Protein 3WSR (pdb70)

Secondary structure (DSSP, 8-state):
---TT-EEETTEEEEEEEEEE-HHHHHHHHHHTT-EE----SHHHHHHHHHH--S-EEEEEE-SSTTS--B-TTSPBPPGGGGGGB----TT--EEEEETTEEEEE-TTS-EEEEEEEE-/---TTPEEETTEEEEEEEEEE-HHHHHHHHHHTT-EE----SHHHHHHHHHH--S-EEEEEE-SSTTS--B-TTSPBPPTTTGGGBPPP-TT--EEEEETTEEEEE-TTS-EEEEEEEE-/--SS------/-TTSS------

Nearest PDB structures (foldseek):
  3wwk-assembly1_C  TM=9.920E-01  e=2.770E-22  Homo sapiens
  5tzn-assembly2_W  TM=9.035E-01  e=2.095E-09  Mus musculus
  2zib-assembly1_A  TM=8.810E-01  e=1.391E-08  Brachyopsis segaliensis
  1tdq-assembly1_B  TM=8.404E-01  e=1.171E-08  Rattus norvegicus
  1hup-assembly1_A  TM=8.521E-01  e=1.368E-06  Homo sapiens

Organism: Homo sapiens (NCBI:txid9606)

Sequence (261 aa):
PCDTNWRYYGDSCYGFFRHNLTWEESKQYCTDMNATLLKIDNRNIVEYIKARTHLIRWVGLSRQKSNEVWKWEDGSVISENMFEFLEDGKGNMNCAYFHNGKMHPTFCENKHYLMCERKAPCDTNWRYYGDSCYGFFRHNLTWEESKQYCTDMNATLLKIDNRNIVEYIKARTHLIRWVGLSRQKSNEVWKWEDGSVISENMFEFLEDGKGNMNCAYFHNGKMHPTFCENKHYLMCERKAAEDDVVTPGCGAEDDVVTPGC

Radius of gyration: 26.15 Å; Cα contacts (8 Å, |Δi|>4): 520; chains: 4; bounding box: 78×38×48 Å

InterPro domains:
  IPR001304 C-type lectin-like [PF00059] (121-218)
  IPR001304 C-type lectin-like [PS50041] (109-217)
  IPR001304 C-type lectin-like [SM00034] (102-217)
  IPR016186 C-type lectin-like/link domain superfamily [G3DSA:3.10.100.10] (56-223)
  IPR016187 C-type lectin fold [SSF56436] (80-222)
  IPR033992 Natural killer cell receptor-like, C-type lectin-like domain [cd03593] (102-218)
  IPR052309 C-type Lectin Domain Family 1 [PTHR46490] (1-227)

B-factor: mean 28.14, std 10.44, range [12.97, 70.8]

Foldseek 3Di:
DDDPQFDDDDQWTKFWWFDWAFLVVQQVVQVVVVWGFDDPQDPVVLVVVLVPDAFKAFGQWFAPFLPGFIAGPVGHGHDPVQVVQEDDDDGQQTGWIDHNRHIYGGHRGGIGTYMTIDGD/DDDDQWPDDDQKTKHWWFDWFFQVRQQVVQVVVVWGFDDPQDQVVLVVVLVVDQFKAFGQWFAPFQPGFIAGPVGHGHDPVLVVQEDDTDGQQTGWIDHNRHIYGGHRGGIGIYMTMDGD/DPPPDDDDDD/DVVPDDDDDDD

Structure (mmCIF, N/CA/C/O backbone):
data_3WSR
#
_entry.id   3WSR
#
_cell.length_a   54.369
_cell.length_b   51.194
_cell.length_c   54.099
_cell.angle_alpha   90.00
_cell.angle_beta   112.77
_cell.angle_gamma   90.00
#
_symmetry.space_group_name_H-M   'P 1 21 1'
#
loop_
_entity.id
_entity.type
_entity.pdbx_description
1 polymer 'C-type lectin domain family 1 member B'
2 polymer 'Peptide from Podoplanin'
3 branched 'beta-D-galactopyranose-(1-3)-[N-acetyl-alpha-neuraminic acid-(2-6)]2-acetamido-2-deoxy-alpha-D-galactopyranose'
4 water water
#
loop_
_atom_site.group_PDB
_atom_site.id
_atom_site.type_symbol
_atom_site.label_atom_id
_atom_site.label_alt_id
_atom_site.label_comp_id
_atom_site.label_asym_id
_atom_site.label_entity_id
_atom_site.label_seq_id
_atom_site.pdbx_PDB_ins_code
_atom_site.Cartn_x
_atom_site.Cartn_y
_atom_site.Cartn_z
_atom_site.occupancy
_atom_site.B_iso_or_equiv
_atom_site.auth_seq_id
_atom_site.auth_comp_id
_atom_site.auth_asym_id
_atom_site.auth_atom_id
_atom_site.pdbx_PDB_model_num
ATOM 1 N N . PRO A 1 8 ? 38.510 -5.139 -0.437 1.00 34.14 101 PRO A N 1
ATOM 2 C CA . PRO A 1 8 ? 37.421 -5.214 -1.400 1.00 34.17 101 PRO A CA 1
ATOM 3 C C . PRO A 1 8 ? 36.406 -4.069 -1.265 1.00 34.25 101 PRO A C 1
ATOM 4 O O . PRO A 1 8 ? 35.712 -3.743 -2.243 1.00 32.97 101 PRO A O 1
ATOM 8 N N . CYS A 1 9 ? 36.303 -3.483 -0.065 1.00 33.95 102 CYS A N 1
ATOM 9 C CA . CYS A 1 9 ? 35.331 -2.427 0.200 1.00 31.77 102 CYS A CA 1
ATOM 10 C C . CYS A 1 9 ? 36.066 -1.177 0.636 1.00 32.64 102 CYS A C 1
ATOM 11 O O . CYS A 1 9 ? 37.154 -1.254 1.220 1.00 31.74 102 CYS A O 1
ATOM 14 N N . ASP A 1 10 ? 35.481 -0.026 0.330 1.00 34.25 103 ASP A N 1
ATOM 15 C CA . ASP A 1 10 ? 35.956 1.235 0.885 1.00 34.68 103 ASP A CA 1
ATOM 16 C C . ASP A 1 10 ? 35.902 1.178 2.405 1.00 33.95 103 ASP A C 1
ATOM 17 O O . ASP A 1 10 ? 35.162 0.390 2.997 1.00 31.52 103 ASP A O 1
ATOM 22 N N . THR A 1 11 ? 36.731 2.003 3.026 1.00 33.90 104 THR A N 1
ATOM 23 C CA . THR A 1 11 ? 36.875 2.028 4.475 1.00 32.45 104 THR A CA 1
ATOM 24 C C . THR A 1 11 ? 35.523 2.311 5.147 1.00 30.09 104 THR A C 1
ATOM 25 O O . THR A 1 11 ? 34.810 3.255 4.776 1.00 29.79 104 THR A O 1
ATOM 29 N N . ASN A 1 12 ? 35.190 1.472 6.129 1.00 27.88 105 ASN A N 1
ATOM 30 C CA . ASN A 1 12 ? 33.938 1.544 6.898 1.00 26.63 105 ASN A CA 1
ATOM 31 C C . ASN A 1 12 ? 32.656 1.113 6.149 1.00 25.38 105 ASN A C 1
ATOM 32 O O . ASN A 1 12 ? 31.550 1.297 6.661 1.00 24.97 105 ASN A O 1
ATOM 37 N N . TRP A 1 13 ? 32.826 0.539 4.956 1.00 24.34 106 TRP A N 1
ATOM 38 C CA . TRP A 1 13 ? 31.776 -0.192 4.268 1.00 24.38 106 TRP A CA 1
ATOM 39 C C . TRP A 1 13 ? 31.985 -1.665 4.607 1.00 25.08 106 TRP A C 1
ATOM 40 O O . TRP A 1 13 ? 33.135 -2.144 4.614 1.00 25.10 106 TRP A O 1
ATOM 51 N N . ARG A 1 14 ? 30.896 -2.361 4.920 1.00 24.75 107 ARG A N 1
ATOM 52 C CA . ARG A 1 14 ? 30.944 -3.720 5.473 1.00 23.97 107 ARG A CA 1
ATOM 53 C C . ARG A 1 14 ? 30.933 -4.740 4.359 1.00 24.71 107 ARG A C 1
ATOM 54 O O . ARG A 1 14 ? 30.072 -4.707 3.488 1.00 22.68 107 ARG A O 1
ATOM 62 N N . TYR A 1 15 ? 31.897 -5.646 4.374 1.00 25.66 108 TYR A N 1
ATOM 63 C CA . TYR A 1 15 ? 32.010 -6.657 3.321 1.00 28.36 108 TYR A CA 1
ATOM 64 C C . TYR A 1 15 ? 31.080 -7.834 3.645 1.00 26.64 108 TYR A C 1
ATOM 65 O O . TYR A 1 15 ? 31.287 -8.509 4.622 1.00 28.87 108 TYR A O 1
ATOM 74 N N . TYR A 1 16 ? 30.035 -8.049 2.859 1.00 27.62 109 TYR A N 1
ATOM 75 C CA . TYR A 1 16 ? 29.138 -9.211 3.077 1.00 30.23 109 TYR A CA 1
ATOM 76 C C . TYR A 1 16 ? 28.633 -9.802 1.786 1.00 29.92 109 TYR A C 1
ATOM 77 O O . TYR A 1 16 ? 28.122 -9.086 0.921 1.00 30.34 109 TYR A O 1
ATOM 86 N N . GLY A 1 17 ? 28.733 -11.129 1.690 1.00 31.79 110 GLY A N 1
ATOM 87 C CA . GLY A 1 17 ? 28.412 -11.841 0.469 1.00 30.10 110 GLY A CA 1
ATOM 88 C C . GLY A 1 17 ? 29.089 -11.228 -0.736 1.00 31.07 110 GLY A C 1
ATOM 89 O O . GLY A 1 17 ? 30.296 -10.981 -0.742 1.00 29.89 110 GLY A O 1
ATOM 90 N N . ASP A 1 18 ? 28.309 -10.943 -1.763 1.00 34.60 111 ASP A N 1
ATOM 91 C CA . ASP A 1 18 ? 28.859 -10.318 -2.955 1.00 41.68 111 ASP A CA 1
ATOM 92 C C . ASP A 1 18 ? 29.428 -8.896 -2.699 1.00 40.65 111 ASP A C 1
ATOM 93 O O . ASP A 1 18 ? 30.368 -8.468 -3.384 1.00 39.12 111 ASP A O 1
ATOM 98 N N . SER A 1 19 ? 28.875 -8.194 -1.702 1.00 38.03 112 SER A N 1
ATOM 99 C CA . SER A 1 19 ? 28.762 -6.734 -1.752 1.00 33.79 112 SER A CA 1
ATOM 100 C C . SER A 1 19 ? 29.335 -5.957 -0.565 1.00 30.16 112 SER A C 1
ATOM 101 O O . SER A 1 19 ? 29.730 -6.522 0.467 1.00 28.13 112 SER A O 1
ATOM 104 N N . CYS A 1 20 ? 29.303 -4.632 -0.721 1.00 26.09 113 CYS A N 1
ATOM 105 C CA . CYS A 1 20 ? 29.755 -3.700 0.285 1.00 24.50 113 CYS A CA 1
ATOM 106 C C . CYS A 1 20 ? 28.544 -2.889 0.777 1.00 22.45 113 CYS A C 1
ATOM 107 O O . CYS A 1 20 ? 27.779 -2.361 -0.039 1.00 23.97 113 CYS A O 1
ATOM 110 N N . TYR A 1 21 ? 28.352 -2.826 2.092 1.00 21.99 114 TYR A N 1
ATOM 111 C CA . TYR A 1 21 ? 27.192 -2.113 2.692 1.00 20.15 114 TYR A CA 1
ATOM 112 C C . TYR A 1 21 ? 27.632 -0.941 3.519 1.00 19.92 114 TYR A C 1
ATOM 113 O O . TYR A 1 21 ? 28.496 -1.093 4.405 1.00 20.11 114 TYR A O 1
ATOM 122 N N . GLY A 1 22 ? 27.023 0.221 3.236 1.00 17.87 115 GLY A N 1
ATOM 123 C CA . GLY A 1 22 ? 27.263 1.449 3.960 1.00 17.82 115 GLY A CA 1
ATOM 124 C C . GLY A 1 22 ? 26.015 1.843 4.720 1.00 17.41 115 GLY A C 1
ATOM 125 O O . GLY A 1 22 ? 24.901 1.747 4.188 1.00 18.98 115 GLY A O 1
ATOM 126 N N . PHE A 1 23 ? 26.192 2.299 5.951 1.00 16.82 116 PHE A N 1
ATOM 127 C CA . PHE A 1 23 ? 25.065 2.729 6.803 1.00 17.18 116 PHE A CA 1
ATOM 128 C C . PHE A 1 23 ? 25.188 4.195 7.167 1.00 17.41 116 PHE A C 1
ATOM 129 O O . PHE A 1 23 ? 26.281 4.661 7.484 1.00 18.41 116 PHE A O 1
ATOM 137 N N . PHE A 1 24 ? 24.064 4.909 7.114 1.00 16.98 117 PHE A N 1
ATOM 138 C CA . PHE A 1 24 ? 24.046 6.354 7.209 1.00 17.91 117 PHE A CA 1
ATOM 139 C C . PHE A 1 24 ? 22.870 6.887 8.011 1.00 16.86 117 PHE A C 1
ATOM 140 O O . PHE A 1 24 ? 21.700 6.676 7.665 1.00 17.97 117 PHE A O 1
ATOM 148 N N . ARG A 1 25 ? 23.187 7.646 9.040 1.00 17.75 118 ARG A N 1
ATOM 149 C CA . ARG A 1 25 ? 22.184 8.290 9.869 1.00 19.66 118 ARG A CA 1
ATOM 150 C C . ARG A 1 25 ? 21.951 9.732 9.448 1.00 20.12 118 ARG A C 1
ATOM 151 O O . ARG A 1 25 ? 22.290 10.675 10.173 1.00 20.96 118 ARG A O 1
ATOM 159 N N . HIS A 1 26 ? 21.368 9.913 8.268 1.00 19.55 119 HIS A N 1
ATOM 160 C CA . HIS A 1 26 ? 20.860 11.215 7.838 1.00 21.12 119 HIS A CA 1
ATOM 161 C C . HIS A 1 26 ? 19.376 11.018 7.619 1.00 20.75 119 HIS A C 1
ATOM 162 O O . HIS A 1 26 ? 19.008 10.022 7.037 1.00 18.28 119 HIS A O 1
ATOM 169 N N . ASN A 1 27 ? 18.541 11.936 8.102 1.00 21.18 120 ASN A N 1
ATOM 170 C CA . ASN A 1 27 ? 17.082 11.830 7.979 1.00 22.10 120 ASN A CA 1
ATOM 171 C C . ASN A 1 27 ? 16.662 12.336 6.629 1.00 19.92 120 ASN A C 1
ATOM 172 O O . ASN A 1 27 ? 16.568 13.519 6.446 1.00 20.15 120 ASN A O 1
ATOM 177 N N . LEU A 1 28 ? 16.413 11.430 5.689 1.00 18.08 121 LEU A N 1
ATOM 178 C CA . LEU A 1 28 ? 16.155 11.785 4.285 1.00 17.24 121 LEU A CA 1
ATOM 179 C C . LEU A 1 28 ? 14.855 11.132 3.817 1.00 17.19 121 LEU A C 1
ATOM 180 O O . LEU A 1 28 ? 14.464 10.114 4.339 1.00 15.78 121 LEU A O 1
ATOM 185 N N . THR A 1 29 ? 14.188 11.735 2.841 1.00 16.85 122 THR A N 1
ATOM 186 C CA . THR A 1 29 ? 13.044 11.117 2.206 1.00 17.20 122 THR A CA 1
ATOM 187 C C . THR A 1 29 ? 13.518 9.922 1.370 1.00 15.88 122 THR A C 1
ATOM 188 O O . THR A 1 29 ? 14.732 9.731 1.158 1.00 16.83 122 THR A O 1
ATOM 192 N N . TRP A 1 30 ? 12.591 9.109 0.895 1.00 15.86 123 TRP A N 1
ATOM 193 C CA . TRP A 1 30 ? 12.997 7.973 0.060 1.00 16.06 123 TRP A CA 1
ATOM 194 C C . TRP A 1 30 ? 13.756 8.435 -1.179 1.00 16.81 123 TRP A C 1
ATOM 195 O O . TRP A 1 30 ? 14.807 7.887 -1.519 1.00 16.05 123 TRP A O 1
ATOM 206 N N . GLU A 1 31 ? 13.222 9.418 -1.881 1.00 18.35 124 GLU A N 1
ATOM 207 C CA . GLU A 1 31 ? 13.905 9.920 -3.091 1.00 19.95 124 GLU A CA 1
ATOM 208 C C . GLU A 1 31 ? 15.261 10.531 -2.778 1.00 19.01 124 GLU A C 1
ATOM 209 O O . GLU A 1 31 ? 16.178 10.380 -3.547 1.00 18.11 124 GLU A O 1
ATOM 215 N N . GLU A 1 32 ? 15.373 11.233 -1.654 1.00 18.89 125 GLU A N 1
ATOM 216 C CA . GLU A 1 32 ? 16.633 11.818 -1.255 1.00 19.11 125 GLU A CA 1
ATOM 217 C C . GLU A 1 32 ? 17.625 10.726 -0.917 1.00 17.87 125 GLU A C 1
ATOM 218 O O . GLU A 1 32 ? 18.804 10.863 -1.197 1.00 17.17 125 GLU A O 1
ATOM 224 N N . SER A 1 33 ? 17.145 9.645 -0.299 1.00 17.61 126 SER A N 1
ATOM 225 C CA . SER A 1 33 ? 17.985 8.508 0.027 1.00 16.39 126 SER A CA 1
ATOM 226 C C . SER A 1 33 ? 18.488 7.779 -1.225 1.00 16.78 126 SER A C 1
ATOM 227 O O . SER A 1 33 ? 19.649 7.370 -1.287 1.00 15.43 126 SER A O 1
ATOM 230 N N . LYS A 1 34 ? 17.618 7.657 -2.224 1.00 17.29 127 LYS A N 1
ATOM 231 C CA . LYS A 1 34 ? 17.986 7.074 -3.502 1.00 18.31 127 LYS A CA 1
ATOM 232 C C . LYS A 1 34 ? 19.157 7.856 -4.111 1.00 18.42 127 LYS A C 1
ATOM 233 O O . LYS A 1 34 ? 20.156 7.266 -4.537 1.00 18.06 127 LYS A O 1
ATOM 239 N N . GLN A 1 35 ? 19.012 9.176 -4.127 1.00 19.33 128 GLN A N 1
ATOM 240 C CA . GLN A 1 35 ? 20.032 10.084 -4.652 1.00 21.03 128 GLN A CA 1
ATOM 241 C C . GLN A 1 35 ? 21.323 9.989 -3.842 1.00 19.20 128 GLN A C 1
ATOM 242 O O . GLN A 1 35 ? 22.420 10.015 -4.391 1.00 19.78 128 GLN A O 1
ATOM 248 N N . TYR A 1 36 ? 21.177 9.895 -2.527 1.00 18.34 129 TYR A N 1
ATOM 249 C CA . TYR A 1 36 ? 22.332 9.821 -1.653 1.00 17.78 129 TYR A CA 1
ATOM 250 C C . TYR A 1 36 ? 23.195 8.614 -2.036 1.00 17.79 129 TYR A C 1
ATOM 251 O O . TYR A 1 36 ? 24.414 8.737 -2.176 1.00 18.49 129 TYR A O 1
ATOM 260 N N . CYS A 1 37 ? 22.556 7.463 -2.185 1.00 17.22 130 CYS A N 1
ATOM 261 C CA . CYS A 1 37 ? 23.257 6.230 -2.574 1.00 17.89 130 CYS A CA 1
ATOM 262 C C . CYS A 1 37 ? 23.882 6.416 -3.959 1.00 18.07 130 CYS A C 1
ATOM 263 O O . CYS A 1 37 ? 25.060 6.120 -4.146 1.00 18.10 130 CYS A O 1
ATOM 266 N N . THR A 1 38 ? 23.117 6.964 -4.889 1.00 19.51 131 THR A N 1
ATOM 267 C CA . THR A 1 38 ? 23.634 7.269 -6.227 1.00 22.95 131 THR A CA 1
ATOM 268 C C . THR A 1 38 ? 24.864 8.178 -6.201 1.00 23.46 131 THR A C 1
ATOM 269 O O . THR A 1 38 ? 25.833 7.941 -6.920 1.00 23.64 131 THR A O 1
ATOM 273 N N . ASP A 1 39 ? 24.819 9.223 -5.377 1.00 23.96 132 ASP A N 1
ATOM 274 C CA . ASP A 1 39 ? 25.989 10.090 -5.165 1.00 23.68 132 ASP A CA 1
ATOM 275 C C . ASP A 1 39 ? 27.221 9.318 -4.644 1.00 25.36 132 ASP A C 1
ATOM 276 O O . ASP A 1 39 ? 28.357 9.729 -4.890 1.00 25.86 132 ASP A O 1
ATOM 281 N N . MET A 1 40 ? 26.984 8.232 -3.901 1.00 25.03 133 MET A N 1
ATOM 282 C CA . MET A 1 40 ? 28.047 7.377 -3.373 1.00 26.82 133 MET A CA 1
ATOM 283 C C . MET A 1 40 ? 28.396 6.220 -4.319 1.00 25.73 133 MET A C 1
ATOM 284 O O . MET A 1 40 ? 29.049 5.271 -3.900 1.00 25.20 133 MET A O 1
ATOM 289 N N . ASN A 1 41 ? 27.933 6.282 -5.568 1.00 25.76 134 ASN A N 1
ATOM 290 C CA . ASN A 1 41 ? 28.131 5.206 -6.560 1.00 26.88 134 ASN A CA 1
ATOM 291 C C . ASN A 1 41 ? 27.611 3.848 -6.073 1.00 25.26 134 ASN A C 1
ATOM 292 O O . ASN A 1 41 ? 28.227 2.795 -6.280 1.00 22.99 134 ASN A O 1
ATOM 297 N N . ALA A 1 42 ? 26.442 3.911 -5.451 1.00 22.80 135 ALA A N 1
ATOM 298 C CA . ALA A 1 42 ? 25.818 2.783 -4.813 1.00 21.80 135 ALA A CA 1
ATOM 299 C C . ALA A 1 42 ? 24.318 2.839 -5.096 1.00 20.59 135 ALA A C 1
ATOM 300 O O . ALA A 1 42 ? 23.845 3.752 -5.765 1.00 21.46 1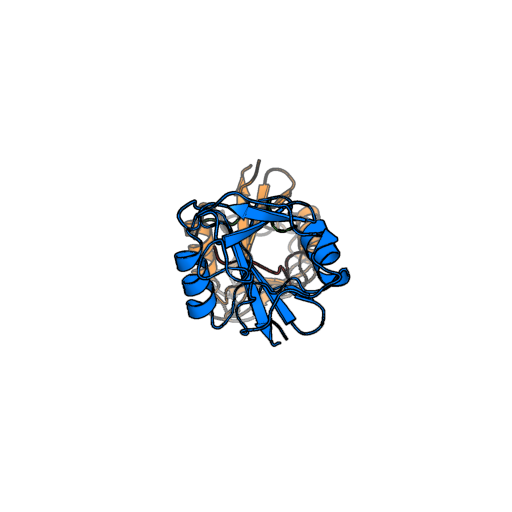35 ALA A O 1
ATOM 302 N N . THR A 1 43 ? 23.565 1.878 -4.577 1.00 20.07 136 THR A N 1
ATOM 303 C CA . THR A 1 43 ? 22.116 1.918 -4.673 1.00 20.00 136 THR A CA 1
ATOM 304 C C . THR A 1 43 ? 21.513 1.595 -3.324 1.00 18.97 136 THR A C 1
ATOM 305 O O . THR A 1 43 ? 22.168 1.018 -2.467 1.00 17.96 136 THR A O 1
ATOM 309 N N . LEU A 1 44 ? 20.264 1.967 -3.131 1.00 17.78 137 LEU A N 1
ATOM 310 C CA . LEU A 1 44 ? 19.521 1.484 -1.981 1.00 18.92 137 LEU A CA 1
ATOM 311 C C . LEU A 1 44 ? 19.462 -0.051 -1.964 1.00 19.51 137 LEU A C 1
ATOM 312 O O . LEU A 1 44 ? 19.528 -0.699 -3.032 1.00 18.20 137 LEU A O 1
ATOM 317 N N . LEU A 1 45 ? 19.340 -0.637 -0.767 1.00 19.26 138 LEU A N 1
ATOM 318 C CA . LEU A 1 45 ? 19.428 -2.082 -0.639 1.00 19.79 138 LEU A CA 1
ATOM 319 C C . LEU A 1 45 ? 18.317 -2.876 -1.319 1.00 18.90 138 LEU A C 1
ATOM 320 O O . LEU A 1 45 ? 17.134 -2.485 -1.351 1.00 16.81 138 LEU A O 1
ATOM 325 N N . LYS A 1 46 ? 18.728 -4.034 -1.821 1.00 19.66 139 LYS A N 1
ATOM 326 C CA . LYS A 1 46 ? 17.824 -5.063 -2.280 1.00 20.23 139 LYS A CA 1
ATOM 327 C C . LYS A 1 46 ? 17.792 -6.148 -1.215 1.00 21.58 139 LYS A C 1
ATOM 328 O O . LYS A 1 46 ? 18.801 -6.762 -0.955 1.00 20.11 139 LYS A O 1
ATOM 334 N N . ILE A 1 47 ? 16.645 -6.350 -0.572 1.00 22.56 140 ILE A N 1
ATOM 335 C CA . ILE A 1 47 ? 16.502 -7.399 0.433 1.00 25.01 140 ILE A CA 1
ATOM 336 C C . ILE A 1 47 ? 15.656 -8.524 -0.151 1.00 26.66 140 ILE A C 1
ATOM 337 O O . ILE A 1 47 ? 14.442 -8.618 0.047 1.00 28.43 140 ILE A O 1
ATOM 342 N N . ASP A 1 48 ? 16.354 -9.392 -0.855 1.00 27.43 141 ASP A N 1
ATOM 343 C CA . ASP A 1 48 ? 15.728 -10.376 -1.730 1.00 30.79 141 ASP A CA 1
ATOM 344 C C . ASP A 1 48 ? 15.823 -11.816 -1.220 1.00 30.99 141 ASP A C 1
ATOM 345 O O . ASP A 1 48 ? 15.392 -12.741 -1.914 1.00 31.04 141 ASP A O 1
ATOM 350 N N . ASN A 1 49 ? 16.402 -12.010 -0.034 1.00 29.17 142 ASN A N 1
ATOM 351 C CA . ASN A 1 49 ? 16.518 -13.333 0.559 1.00 27.39 142 ASN A CA 1
ATOM 352 C C . ASN A 1 49 ? 16.703 -13.303 2.073 1.00 27.85 142 ASN A C 1
ATOM 353 O O . ASN A 1 49 ? 17.007 -12.267 2.667 1.00 23.79 142 ASN A O 1
ATOM 358 N N . ARG A 1 50 ? 16.546 -14.482 2.670 1.00 28.51 143 ARG A N 1
ATOM 359 C CA . ARG A 1 50 ? 16.475 -14.637 4.110 1.00 31.14 143 ARG A CA 1
ATOM 360 C C . ARG A 1 50 ? 17.830 -14.325 4.723 1.00 28.28 143 ARG A C 1
ATOM 361 O O . ARG A 1 50 ? 17.903 -13.785 5.834 1.00 26.38 143 ARG A O 1
ATOM 369 N N . ASN A 1 51 ? 18.895 -14.634 3.992 1.00 26.79 144 ASN A N 1
ATOM 370 C CA . ASN A 1 51 ? 20.244 -14.385 4.483 1.00 28.79 144 ASN A CA 1
ATOM 371 C C . ASN A 1 51 ? 20.480 -12.911 4.717 1.00 26.15 144 ASN A C 1
ATOM 372 O O . ASN A 1 51 ? 20.977 -12.530 5.769 1.00 23.89 144 ASN A O 1
ATOM 377 N N . ILE A 1 52 ? 20.110 -12.078 3.747 1.00 24.44 145 ILE A N 1
ATOM 378 C CA . ILE A 1 52 ? 20.361 -10.645 3.887 1.00 23.77 145 ILE A CA 1
ATOM 379 C C . ILE A 1 52 ? 19.459 -10.046 4.962 1.00 22.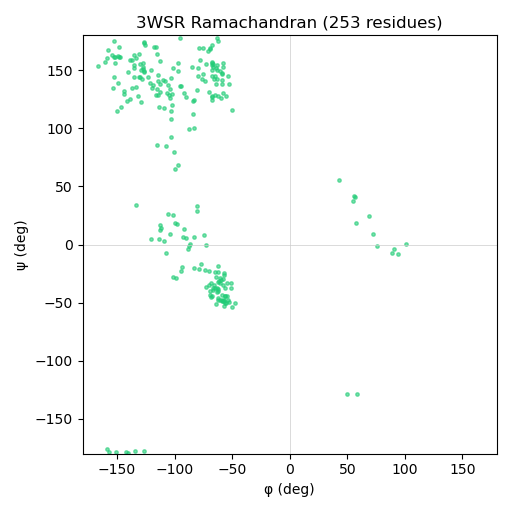58 145 ILE A C 1
ATOM 380 O O . ILE A 1 52 ? 19.889 -9.162 5.701 1.00 21.26 145 ILE A O 1
ATOM 385 N N . VAL A 1 53 ? 18.235 -10.549 5.090 1.00 22.65 146 VAL A N 1
ATOM 386 C CA . VAL A 1 53 ? 17.379 -10.123 6.204 1.00 23.44 146 VAL A CA 1
ATOM 387 C C . VAL A 1 53 ? 18.109 -10.289 7.532 1.00 24.34 146 VAL A C 1
ATOM 388 O O . VAL A 1 53 ? 18.131 -9.369 8.359 1.00 22.38 146 VAL A O 1
ATOM 392 N N . GLU A 1 54 ? 18.689 -11.464 7.753 1.00 25.01 147 GLU A N 1
ATOM 393 C CA . GLU A 1 54 ? 19.325 -11.745 9.048 1.00 27.46 147 GLU A CA 1
ATOM 394 C C . GLU A 1 54 ? 20.596 -10.933 9.277 1.00 24.82 147 GLU A C 1
ATOM 395 O O . GLU A 1 54 ? 20.847 -10.450 10.405 1.00 20.17 147 GLU A O 1
ATOM 401 N N . TYR A 1 55 ? 21.386 -10.778 8.214 1.00 22.33 148 TYR A N 1
ATOM 402 C CA . TYR A 1 55 ? 22.579 -9.936 8.254 1.00 22.27 148 TYR A CA 1
ATOM 403 C C . TYR A 1 55 ? 22.262 -8.494 8.679 1.00 22.09 148 TYR A C 1
ATOM 404 O O . TYR A 1 55 ? 22.921 -7.920 9.556 1.00 20.20 148 TYR A O 1
ATOM 413 N N . ILE A 1 56 ? 21.268 -7.890 8.034 1.00 21.51 149 ILE A N 1
ATOM 414 C CA . ILE A 1 56 ? 20.931 -6.511 8.343 1.00 21.42 149 ILE A CA 1
ATOM 415 C C . ILE A 1 56 ? 20.337 -6.410 9.748 1.00 21.85 149 ILE A C 1
ATOM 416 O O . ILE A 1 56 ? 20.714 -5.520 10.534 1.00 20.37 149 ILE A O 1
ATOM 421 N N . LYS A 1 57 ? 19.426 -7.328 10.055 1.00 22.31 150 LYS A N 1
ATOM 422 C CA . LYS A 1 57 ? 18.764 -7.372 11.361 1.00 24.25 150 LYS A CA 1
ATOM 423 C C . LYS A 1 57 ? 19.777 -7.473 12.513 1.00 22.72 150 LYS A C 1
ATOM 424 O O . LYS A 1 57 ? 19.601 -6.856 13.558 1.00 21.20 150 LYS A O 1
ATOM 430 N N . ALA A 1 58 ? 20.854 -8.222 12.304 1.00 20.48 151 ALA A N 1
ATOM 431 C CA . ALA A 1 58 ? 21.869 -8.445 13.339 1.00 21.87 151 ALA A CA 1
ATOM 432 C C . ALA A 1 58 ? 22.693 -7.180 13.636 1.00 23.27 151 ALA A C 1
ATOM 433 O O . ALA A 1 58 ? 23.230 -7.019 14.727 1.00 20.89 151 ALA A O 1
ATOM 435 N N . ARG A 1 59 ? 22.704 -6.283 12.648 1.00 24.29 152 ARG A N 1
ATOM 436 C CA . ARG A 1 59 ? 23.575 -5.128 12.522 1.00 26.83 152 ARG A CA 1
ATOM 437 C C . ARG A 1 59 ? 22.914 -3.783 12.915 1.00 24.01 152 ARG A C 1
ATOM 438 O O . ARG A 1 59 ? 23.608 -2.847 13.317 1.00 23.13 152 ARG A O 1
ATOM 446 N N . THR A 1 60 ? 21.590 -3.668 12.768 1.00 22.40 153 THR A N 1
ATOM 447 C CA . THR A 1 60 ? 20.875 -2.396 13.006 1.00 21.73 153 THR A CA 1
ATOM 448 C C . THR A 1 60 ? 19.418 -2.616 13.440 1.00 23.72 153 THR A C 1
ATOM 449 O O . THR A 1 60 ? 18.760 -3.551 12.988 1.00 21.89 153 THR A O 1
ATOM 453 N N . HIS A 1 61 ? 18.950 -1.743 14.328 1.00 25.83 154 HIS A N 1
ATOM 454 C CA . HIS A 1 61 ? 17.606 -1.793 14.907 1.00 28.45 154 HIS A CA 1
ATOM 455 C C . HIS A 1 61 ? 16.826 -0.530 14.614 1.00 25.53 154 HIS A C 1
ATOM 456 O O . HIS A 1 61 ? 15.734 -0.334 15.130 1.00 25.48 154 HIS A O 1
ATOM 463 N N . LEU A 1 62 ? 17.414 0.351 13.824 1.00 23.46 155 LEU A N 1
ATOM 464 C CA . LEU A 1 62 ? 16.809 1.615 13.518 1.00 22.80 155 LEU A CA 1
ATOM 465 C C . LEU A 1 62 ? 16.126 1.424 12.198 1.00 21.56 155 LEU A C 1
ATOM 466 O O . LEU A 1 62 ? 16.600 0.653 11.364 1.00 19.40 155 LEU A O 1
ATOM 471 N N . ILE A 1 63 ? 15.030 2.150 12.005 1.00 19.55 156 ILE A N 1
ATOM 472 C CA . ILE A 1 63 ? 14.341 2.186 10.711 1.00 17.00 156 ILE A CA 1
ATOM 473 C C . ILE A 1 63 ? 15.311 2.705 9.661 1.00 17.00 156 ILE A C 1
ATOM 474 O O . ILE A 1 63 ? 15.892 3.773 9.827 1.00 16.59 156 ILE A O 1
ATOM 479 N N . ARG A 1 64 ? 15.482 1.940 8.575 1.00 16.30 157 ARG A N 1
ATOM 480 C CA . ARG A 1 64 ? 16.272 2.376 7.443 1.00 15.84 157 ARG A CA 1
ATOM 481 C C . ARG A 1 64 ? 15.596 2.038 6.140 1.00 15.53 157 ARG A C 1
ATOM 482 O O . ARG A 1 64 ? 15.136 0.911 5.908 1.00 16.68 157 ARG A O 1
ATOM 490 N N . TRP A 1 65 ? 15.591 3.018 5.256 1.00 15.31 158 TRP A N 1
ATOM 491 C CA . TRP A 1 65 ? 15.026 2.853 3.927 1.00 14.66 158 TRP A CA 1
ATOM 492 C C . TRP A 1 65 ? 15.718 1.724 3.177 1.00 15.15 158 TRP A C 1
ATOM 493 O O . TRP A 1 65 ? 16.936 1.517 3.344 1.00 14.85 158 TRP A O 1
ATOM 504 N N . VAL A 1 66 ? 14.954 1.027 2.329 1.00 14.96 159 VAL A N 1
ATOM 505 C CA . VAL A 1 66 ? 15.519 0.096 1.322 1.00 15.89 159 VAL A CA 1
ATOM 506 C C . VAL A 1 66 ? 15.004 0.459 -0.056 1.00 15.53 159 VAL A C 1
ATOM 507 O O . VAL A 1 66 ? 14.103 1.300 -0.182 1.00 16.33 159 VAL A O 1
ATOM 511 N N . GLY A 1 67 ? 15.549 -0.182 -1.097 1.00 16.51 160 GLY A N 1
ATOM 512 C CA . GLY A 1 67 ? 15.245 0.232 -2.470 1.00 16.75 160 GLY A CA 1
ATOM 513 C C . GLY A 1 67 ? 13.939 -0.262 -3.067 1.00 18.91 160 GLY A C 1
ATOM 514 O O . GLY A 1 67 ? 13.864 -0.466 -4.278 1.00 21.73 160 GLY A O 1
ATOM 515 N N . LEU A 1 68 ? 12.897 -0.419 -2.250 1.00 18.49 161 LEU A N 1
ATOM 516 C CA . LEU A 1 68 ? 11.621 -0.931 -2.717 1.00 17.30 161 LEU A CA 1
ATOM 517 C C . LEU A 1 68 ? 10.585 0.180 -2.831 1.00 17.16 161 LEU A C 1
ATOM 518 O O . LEU A 1 68 ? 10.365 0.927 -1.890 1.00 16.12 161 LEU A O 1
ATOM 523 N N . SER A 1 69 ? 9.937 0.278 -3.988 1.00 17.06 162 SER A N 1
ATOM 524 C CA . SER A 1 69 ? 8.904 1.262 -4.193 1.00 17.48 162 SER A CA 1
ATOM 525 C C . SER A 1 69 ? 7.934 0.797 -5.269 1.00 19.26 162 SER A C 1
ATOM 526 O O . SER A 1 69 ? 8.251 -0.095 -6.076 1.00 16.43 162 SER A O 1
ATOM 529 N N . ARG A 1 70 ? 6.778 1.431 -5.302 1.00 20.36 163 ARG A N 1
ATOM 530 C CA . ARG A 1 70 ? 5.791 1.135 -6.338 1.00 22.98 163 ARG A CA 1
ATOM 531 C C . ARG A 1 70 ? 5.321 2.435 -6.954 1.00 25.65 163 ARG A C 1
ATOM 532 O O . ARG A 1 70 ? 5.208 3.453 -6.274 1.00 24.86 163 ARG A O 1
ATOM 540 N N . GLN A 1 71 ? 5.060 2.402 -8.254 1.00 28.63 164 GLN A N 1
ATOM 541 C CA . GLN A 1 71 ? 4.721 3.628 -8.981 1.00 31.77 164 GLN A CA 1
ATOM 542 C C . GLN A 1 71 ? 3.440 4.233 -8.444 1.00 30.63 164 GLN A C 1
ATOM 543 O O . GLN A 1 71 ? 3.306 5.442 -8.322 1.00 28.57 164 GLN A O 1
ATOM 549 N N . LYS A 1 72 ? 2.506 3.363 -8.102 1.00 29.88 165 LYS A N 1
ATOM 550 C CA . LYS A 1 72 ? 1.224 3.774 -7.619 1.00 33.60 165 LYS A CA 1
ATOM 551 C C . LYS A 1 72 ? 0.772 2.648 -6.719 1.00 32.50 165 LYS A C 1
ATOM 552 O O . LYS A 1 72 ? 1.240 1.511 -6.867 1.00 30.62 165 LYS A O 1
ATOM 558 N N . SER A 1 73 ? -0.114 2.948 -5.774 1.00 33.92 166 SER A N 1
ATOM 559 C CA . SER A 1 73 ? -0.527 1.953 -4.774 1.00 34.79 166 SER A CA 1
ATOM 560 C C . SER A 1 73 ? -1.115 0.667 -5.371 1.00 35.27 166 SER A C 1
ATOM 561 O O . SER A 1 73 ? -1.070 -0.383 -4.733 1.00 36.86 166 SER A O 1
ATOM 564 N N . ASN A 1 74 ? -1.647 0.740 -6.586 1.00 33.26 167 ASN A N 1
ATOM 565 C CA . ASN A 1 74 ? -2.167 -0.450 -7.251 1.00 33.80 167 ASN A CA 1
ATOM 566 C C . ASN A 1 74 ? -1.174 -1.086 -8.246 1.00 32.79 167 ASN A C 1
ATOM 567 O O . ASN A 1 74 ? -1.584 -1.894 -9.091 1.00 28.74 167 ASN A O 1
ATOM 572 N N . GLU A 1 75 ? 0.119 -0.741 -8.136 1.00 27.93 168 GLU A N 1
ATOM 573 C CA . GLU A 1 75 ? 1.139 -1.370 -8.983 1.00 27.19 168 GLU A CA 1
ATOM 574 C C . GLU A 1 75 ? 2.112 -2.145 -8.136 1.00 25.73 168 GLU A C 1
ATOM 575 O O . GLU A 1 75 ? 2.109 -2.061 -6.911 1.00 24.93 168 GLU A O 1
ATOM 581 N N . VAL A 1 76 ? 2.940 -2.924 -8.805 1.00 23.98 169 VAL A N 1
ATOM 582 C CA . VAL A 1 76 ? 3.781 -3.859 -8.116 1.00 23.25 169 VAL A CA 1
ATOM 583 C C . VAL A 1 76 ? 4.941 -3.142 -7.431 1.00 22.37 169 VAL A C 1
ATOM 584 O O . VAL A 1 76 ? 5.447 -2.121 -7.909 1.00 21.65 169 VAL A O 1
ATOM 588 N N . TRP A 1 77 ? 5.342 -3.678 -6.293 1.00 21.88 170 TRP A N 1
ATOM 589 C CA . TRP A 1 77 ? 6.584 -3.256 -5.648 1.00 22.50 170 TRP A CA 1
ATOM 590 C C . TRP A 1 77 ? 7.783 -3.739 -6.457 1.00 22.79 170 TRP A C 1
ATOM 591 O O . TRP A 1 77 ? 7.846 -4.914 -6.818 1.00 23.45 170 TRP A O 1
ATOM 602 N N . LYS A 1 78 ? 8.728 -2.842 -6.730 1.00 22.45 171 LYS A N 1
ATOM 603 C CA . LYS A 1 78 ? 9.937 -3.177 -7.467 1.00 21.77 171 LYS A CA 1
ATOM 604 C C . LYS A 1 78 ? 11.180 -2.756 -6.695 1.00 20.89 171 LYS A C 1
ATOM 605 O O . LYS A 1 78 ? 11.182 -1.739 -5.997 1.00 21.00 171 LYS A O 1
ATOM 611 N N . TRP A 1 79 ? 12.255 -3.505 -6.886 1.00 20.22 172 TRP A N 1
ATOM 612 C CA . TRP A 1 79 ? 13.558 -3.093 -6.412 1.00 20.54 172 TRP A CA 1
ATOM 613 C C . TRP A 1 79 ? 14.170 -2.063 -7.354 1.00 21.71 172 TRP A C 1
ATOM 614 O O . TRP A 1 79 ? 13.684 -1.857 -8.477 1.00 22.07 172 TRP A O 1
ATOM 625 N N . GLU A 1 80 ? 15.252 -1.442 -6.911 1.00 21.55 173 GLU A N 1
ATOM 626 C CA . GLU A 1 80 ? 15.937 -0.455 -7.733 1.00 24.50 173 GLU A CA 1
ATOM 627 C C . GLU A 1 80 ? 16.510 -1.007 -9.042 1.00 24.03 173 GLU A C 1
ATOM 628 O O . GLU A 1 80 ? 16.698 -0.248 -9.973 1.00 24.98 173 GLU A O 1
ATOM 634 N N . ASP A 1 81 ? 16.766 -2.313 -9.102 1.00 23.24 174 ASP A N 1
ATOM 635 C CA . ASP A 1 81 ? 17.277 -2.963 -10.310 1.00 24.31 174 ASP A CA 1
ATOM 636 C C . ASP A 1 81 ? 16.171 -3.324 -11.306 1.00 24.12 174 ASP A C 1
ATOM 637 O O . ASP A 1 81 ? 16.437 -3.988 -12.312 1.00 26.13 174 ASP A O 1
ATOM 642 N N . GLY A 1 82 ? 14.942 -2.891 -11.034 1.00 23.87 175 GLY A N 1
ATOM 643 C CA . GLY A 1 82 ? 13.793 -3.150 -11.919 1.00 24.69 175 GLY A CA 1
ATOM 644 C C . GLY A 1 82 ? 13.042 -4.450 -11.657 1.00 23.67 175 GLY A C 1
ATOM 645 O O . GLY A 1 82 ? 11.978 -4.685 -12.240 1.00 24.25 175 GLY A O 1
ATOM 646 N N . SER A 1 83 ? 13.570 -5.287 -10.773 1.00 24.44 176 SER A N 1
ATOM 647 C CA . SER A 1 83 ? 12.966 -6.590 -10.468 1.00 24.61 176 SER A CA 1
ATOM 648 C C . SER A 1 83 ? 11.783 -6.468 -9.511 1.00 25.29 176 SER A C 1
ATOM 649 O O . SER A 1 83 ? 11.774 -5.601 -8.633 1.00 23.77 176 SER A O 1
ATOM 652 N N . VAL A 1 84 ? 10.771 -7.316 -9.703 1.00 25.27 177 VAL A N 1
ATOM 653 C CA . VAL A 1 84 ? 9.608 -7.355 -8.808 1.00 26.78 177 VAL A CA 1
ATOM 654 C C . VAL A 1 84 ? 10.006 -8.147 -7.574 1.00 26.91 177 VAL A C 1
ATOM 655 O O . VAL A 1 84 ? 10.901 -8.992 -7.616 1.00 28.91 177 VAL A O 1
ATOM 659 N N . ILE A 1 85 ? 9.385 -7.857 -6.447 1.00 27.69 178 ILE A N 1
ATOM 660 C CA . ILE A 1 85 ? 9.750 -8.570 -5.233 1.00 30.33 178 ILE A CA 1
ATOM 661 C C . ILE A 1 85 ? 9.410 -10.066 -5.376 1.00 31.65 178 ILE A C 1
ATOM 662 O O . ILE A 1 85 ? 8.369 -10.428 -5.948 1.00 32.09 178 ILE A O 1
ATOM 667 N N . SER A 1 86 ? 10.328 -10.910 -4.900 1.00 32.51 179 SER A N 1
ATOM 668 C CA . SER A 1 86 ? 10.241 -12.374 -4.991 1.00 35.66 179 SER A CA 1
ATOM 669 C C . SER A 1 86 ? 9.065 -12.902 -4.200 1.00 36.33 179 SER A C 1
ATOM 670 O O . SER A 1 86 ? 8.697 -12.320 -3.191 1.00 34.34 179 SER A O 1
ATOM 673 N N . GLU A 1 87 ? 8.527 -14.037 -4.636 1.00 37.39 180 GLU A N 1
ATOM 674 C CA . GLU A 1 87 ? 7.398 -14.672 -3.961 1.00 40.73 180 GLU A CA 1
ATOM 675 C C . GLU A 1 87 ? 7.723 -14.958 -2.506 1.00 39.82 180 GLU A C 1
ATOM 676 O O . GLU A 1 87 ? 6.989 -14.535 -1.625 1.00 37.92 180 GLU A O 1
ATOM 682 N N . ASN A 1 88 ? 8.843 -15.640 -2.260 1.00 40.77 181 ASN A N 1
ATOM 683 C CA . ASN A 1 88 ? 9.182 -16.064 -0.903 1.00 44.38 181 ASN A CA 1
ATOM 684 C C . ASN A 1 88 ? 9.688 -14.948 0.023 1.00 44.47 181 ASN A C 1
ATOM 685 O O . ASN A 1 88 ? 10.125 -15.234 1.130 1.00 47.89 181 ASN A O 1
ATOM 690 N N . MET A 1 89 ? 9.609 -13.692 -0.432 1.00 43.75 182 MET A N 1
ATOM 691 C CA . MET A 1 89 ? 9.920 -12.520 0.383 1.00 43.62 182 MET A CA 1
ATOM 692 C C . MET A 1 89 ? 8.669 -11.732 0.792 1.00 44.19 182 MET A C 1
ATOM 693 O O . MET A 1 89 ? 8.765 -10.795 1.586 1.00 39.69 182 MET A O 1
ATOM 698 N N . PHE A 1 90 ? 7.503 -12.101 0.257 1.00 46.80 183 PHE A N 1
ATOM 699 C CA . PHE A 1 90 ? 6.236 -11.458 0.637 1.00 47.05 183 PHE A CA 1
ATOM 700 C C . PHE A 1 90 ? 5.910 -11.657 2.103 1.00 44.86 183 PHE A C 1
ATOM 701 O O . PHE A 1 90 ? 5.286 -10.799 2.726 1.00 42.90 183 PHE A O 1
ATOM 709 N N . GLU A 1 91 ? 6.325 -12.795 2.647 1.00 43.54 184 GLU A N 1
ATOM 710 C CA . GLU A 1 91 ? 6.202 -13.061 4.075 1.00 43.83 184 GLU A CA 1
ATOM 711 C C . GLU A 1 91 ? 6.776 -11.910 4.904 1.00 40.28 184 GLU A C 1
ATOM 712 O O . GLU A 1 91 ? 6.236 -11.571 5.950 1.00 43.50 184 GLU A O 1
ATOM 718 N N . PHE A 1 92 ? 7.870 -11.317 4.424 1.00 36.04 185 PHE A N 1
ATOM 719 C CA . PHE A 1 92 ? 8.559 -10.252 5.139 1.00 32.46 185 PHE A CA 1
ATOM 720 C C . PHE A 1 92 ? 8.021 -8.830 4.881 1.00 31.59 185 PHE A C 1
ATOM 721 O O . PHE A 1 92 ? 8.542 -7.874 5.446 1.00 29.22 185 PHE A O 1
ATOM 729 N N . LEU A 1 93 ? 6.992 -8.693 4.051 1.00 29.70 186 LEU A N 1
ATOM 730 C CA . LEU A 1 93 ? 6.464 -7.395 3.663 1.00 30.46 186 LEU A CA 1
ATOM 731 C C . LEU A 1 93 ? 5.106 -7.180 4.305 1.00 29.26 186 LEU A C 1
ATOM 732 O O . LEU A 1 93 ? 4.168 -7.918 4.033 1.00 25.15 186 LEU A O 1
ATOM 737 N N . GLU A 1 94 ? 5.006 -6.167 5.158 1.00 30.50 187 GLU A N 1
ATOM 738 C CA . GLU A 1 94 ? 3.749 -5.852 5.830 1.00 34.77 187 GLU A CA 1
ATOM 739 C C . GLU A 1 94 ? 2.857 -5.118 4.843 1.00 37.68 187 GLU A C 1
ATOM 740 O O . GLU A 1 94 ? 3.344 -4.572 3.857 1.00 38.28 187 GLU A O 1
ATOM 746 N N . ASP A 1 95 ? 1.554 -5.112 5.083 1.00 41.55 188 ASP A N 1
ATOM 747 C CA . ASP A 1 95 ? 0.647 -4.433 4.157 1.00 44.82 188 ASP A CA 1
ATOM 748 C C . ASP A 1 95 ? 0.591 -2.951 4.517 1.00 45.94 188 ASP A C 1
ATOM 749 O O . ASP A 1 95 ? 0.830 -2.563 5.662 1.00 45.81 188 ASP A O 1
ATOM 754 N N . GLY A 1 96 ? 0.306 -2.121 3.525 1.00 46.97 189 GLY A N 1
ATOM 755 C CA . GLY A 1 96 ? 0.246 -0.679 3.737 1.00 50.25 189 GLY A CA 1
ATOM 756 C C . GLY A 1 96 ? -1.073 -0.121 3.244 1.00 51.01 189 GLY A C 1
ATOM 757 O O . GLY A 1 96 ? -1.939 -0.861 2.774 1.00 50.81 189 GLY A O 1
ATOM 758 N N . LYS A 1 97 ? -1.212 1.190 3.355 1.00 49.27 190 LYS A N 1
ATOM 759 C CA . LYS A 1 97 ? -2.383 1.887 2.868 1.00 50.23 190 LYS A CA 1
ATOM 760 C C . LYS A 1 97 ? -2.065 2.404 1.482 1.00 50.84 190 LYS A C 1
ATOM 761 O O . LYS A 1 97 ? -0.937 2.264 0.984 1.00 48.50 190 LYS A O 1
ATOM 767 N N . GLY A 1 98 ? -3.056 3.033 0.869 1.00 48.48 191 GLY A N 1
ATOM 768 C CA . GLY A 1 98 ? -2.836 3.725 -0.386 1.00 47.79 191 GLY A CA 1
ATOM 769 C C . GLY A 1 98 ? -1.933 4.912 -0.148 1.00 43.73 191 GLY A C 1
ATOM 770 O O . GLY A 1 98 ? -1.898 5.477 0.934 1.00 51.28 191 GLY A O 1
ATOM 771 N N . ASN A 1 99 ? -1.204 5.289 -1.180 1.00 40.94 192 ASN A N 1
ATOM 772 C CA . ASN A 1 99 ? -0.239 6.368 -1.112 1.00 38.94 192 ASN A CA 1
ATOM 773 C C . ASN A 1 99 ? 0.867 6.201 -0.064 1.00 30.98 192 ASN A C 1
ATOM 774 O O . ASN A 1 99 ? 1.485 7.190 0.279 1.00 27.64 192 ASN A O 1
ATOM 779 N N . MET A 1 100 ? 1.100 4.968 0.424 1.00 26.20 193 MET A N 1
ATOM 780 C CA . MET A 1 100 ? 2.390 4.556 1.026 1.00 24.89 193 MET A CA 1
ATOM 781 C C . MET A 1 100 ? 3.126 3.715 -0.012 1.00 22.91 193 MET A C 1
ATOM 782 O O . MET A 1 100 ? 2.921 2.502 -0.086 1.00 21.71 193 MET A O 1
ATOM 787 N N . ASN A 1 101 ? 3.972 4.355 -0.820 1.00 22.08 194 ASN A N 1
ATOM 788 C CA . ASN A 1 101 ? 4.581 3.698 -1.993 1.00 21.69 194 ASN A CA 1
ATOM 789 C C . ASN A 1 101 ? 6.091 3.455 -1.935 1.00 19.64 194 ASN A C 1
ATOM 790 O O . ASN A 1 101 ? 6.704 3.194 -2.963 1.00 21.82 194 ASN A O 1
ATOM 795 N N . CYS A 1 102 ? 6.662 3.522 -0.733 1.00 17.57 195 CYS A N 1
ATOM 796 C CA . CYS A 1 102 ? 8.080 3.313 -0.479 1.00 18.27 195 CYS A CA 1
ATOM 797 C C . CYS A 1 102 ? 8.217 2.538 0.815 1.00 17.75 195 CYS A C 1
ATOM 798 O O . CYS A 1 102 ? 7.431 2.708 1.719 1.00 19.17 195 CYS A O 1
ATOM 801 N N . ALA A 1 103 ? 9.244 1.719 0.929 1.00 17.17 196 ALA A N 1
ATOM 802 C CA . ALA A 1 103 ? 9.321 0.821 2.054 1.00 17.65 196 ALA A CA 1
ATOM 803 C C . ALA A 1 103 ? 10.625 0.968 2.750 1.00 16.40 196 ALA A C 1
ATOM 804 O O . ALA A 1 103 ? 11.641 1.205 2.109 1.00 15.68 196 ALA A O 1
ATOM 806 N N . TYR A 1 104 ? 10.601 0.755 4.056 1.00 16.22 197 TYR A N 1
ATOM 807 C CA . TYR A 1 104 ? 11.831 0.648 4.827 1.00 15.94 197 TYR A CA 1
ATOM 808 C C . TYR A 1 104 ? 11.964 -0.724 5.471 1.00 16.61 197 TYR A C 1
ATOM 809 O O . TYR A 1 104 ? 11.030 -1.518 5.448 1.00 17.82 197 TYR A O 1
ATOM 818 N N . PHE A 1 105 ? 13.138 -0.997 6.014 1.00 16.95 198 PHE A N 1
ATOM 819 C CA . PHE A 1 105 ? 13.411 -2.248 6.731 1.00 18.61 198 PHE A CA 1
ATOM 820 C C . PHE A 1 105 ? 13.473 -1.947 8.221 1.00 19.69 198 PHE A C 1
ATOM 821 O O . PHE A 1 105 ? 14.171 -1.017 8.639 1.00 18.41 198 PHE A O 1
ATOM 829 N N . HIS A 1 106 ? 12.752 -2.722 9.027 1.00 19.65 199 HIS A N 1
ATOM 830 C CA . HIS A 1 106 ? 12.862 -2.547 10.476 1.00 21.61 199 HIS A CA 1
ATOM 831 C C . HIS A 1 106 ? 12.698 -3.860 11.221 1.00 24.70 199 HIS A C 1
ATOM 832 O O . HIS A 1 106 ? 11.653 -4.494 11.126 1.00 22.91 199 HIS A O 1
ATOM 839 N N . ASN A 1 107 ? 13.756 -4.234 11.941 1.00 30.60 200 ASN A N 1
ATOM 840 C CA . ASN A 1 107 ? 13.816 -5.444 12.770 1.00 34.26 200 ASN A CA 1
ATOM 841 C C . ASN A 1 107 ? 13.215 -6.661 12.083 1.00 35.25 200 ASN A C 1
ATOM 842 O O . ASN A 1 107 ? 12.276 -7.292 12.581 1.00 39.71 200 ASN A O 1
ATOM 847 N N . GLY A 1 108 ? 13.749 -6.942 10.901 1.00 30.32 201 GLY A N 1
ATOM 848 C CA . GLY A 1 108 ? 13.451 -8.163 10.182 1.00 29.07 201 GLY A CA 1
ATOM 849 C C . GLY A 1 108 ? 12.290 -8.150 9.222 1.00 27.01 201 GLY A C 1
ATOM 850 O O . GLY A 1 108 ? 12.051 -9.136 8.565 1.00 26.44 201 GLY A O 1
ATOM 851 N N . LYS A 1 109 ? 11.555 -7.052 9.135 1.00 25.22 202 LYS A N 1
ATOM 852 C CA . LYS A 1 109 ? 10.474 -6.944 8.161 1.00 25.71 202 LYS A CA 1
ATOM 853 C C . LYS A 1 109 ? 10.594 -5.639 7.397 1.00 23.77 202 LYS A C 1
ATOM 854 O O . LYS A 1 109 ? 11.308 -4.731 7.824 1.00 20.77 202 LYS A O 1
ATOM 860 N N . MET A 1 110 ? 9.876 -5.572 6.278 1.00 22.78 203 MET A N 1
ATOM 861 C CA . MET A 1 110 ? 9.749 -4.369 5.477 1.00 22.69 203 MET A CA 1
ATOM 862 C C . MET A 1 110 ? 8.350 -3.784 5.602 1.00 21.27 203 MET A C 1
ATOM 863 O O . MET A 1 110 ? 7.362 -4.514 5.705 1.00 22.03 203 MET A O 1
ATOM 868 N N . HIS A 1 111 ? 8.287 -2.466 5.665 1.00 19.81 204 HIS A N 1
ATOM 869 C CA . HIS A 1 111 ? 7.055 -1.752 5.981 1.00 20.11 204 HIS A CA 1
ATOM 870 C C . HIS A 1 111 ? 6.857 -0.690 4.928 1.00 19.00 204 HIS A C 1
ATOM 871 O O . HIS A 1 111 ? 7.746 0.121 4.750 1.00 18.65 204 HIS A O 1
ATOM 878 N N . PRO A 1 112 ? 5.707 -0.694 4.212 1.00 18.81 205 PRO A N 1
ATOM 879 C CA . PRO A 1 112 ? 5.361 0.457 3.385 1.00 17.52 205 PRO A CA 1
ATOM 880 C C . PRO A 1 112 ? 5.101 1.703 4.240 1.00 17.61 205 PRO A C 1
ATOM 881 O O . PRO A 1 112 ? 4.513 1.599 5.312 1.00 16.28 205 PRO A O 1
ATOM 885 N N . THR A 1 113 ? 5.522 2.857 3.752 1.00 16.94 206 THR A N 1
ATOM 886 C CA . THR A 1 113 ? 5.201 4.131 4.423 1.00 17.52 206 THR A CA 1
ATOM 887 C C . THR A 1 113 ? 5.124 5.286 3.429 1.00 17.39 206 THR A C 1
ATOM 888 O O . THR A 1 113 ? 5.285 5.094 2.218 1.00 16.92 206 THR A O 1
ATOM 892 N N . PHE A 1 114 ? 4.879 6.490 3.928 1.00 17.78 207 PHE A N 1
ATOM 893 C CA . PHE A 1 114 ? 4.945 7.673 3.058 1.00 18.57 207 PHE A CA 1
ATOM 894 C C . PHE A 1 114 ? 6.352 7.919 2.535 1.00 18.53 207 PHE A C 1
ATOM 895 O O . PHE A 1 114 ? 7.334 8.022 3.316 1.00 17.60 207 PHE A O 1
ATOM 903 N N . CYS A 1 115 ? 6.449 8.079 1.221 1.00 18.02 208 CYS A N 1
ATOM 904 C CA . CYS A 1 115 ? 7.729 8.321 0.571 1.00 18.75 208 CYS A CA 1
ATOM 905 C C . CYS A 1 115 ? 8.392 9.620 1.063 1.00 19.14 208 CYS A C 1
ATOM 906 O O . CYS A 1 115 ? 9.625 9.726 1.123 1.00 17.30 208 CYS A O 1
ATOM 909 N N . GLU A 1 116 ? 7.565 10.600 1.418 1.00 19.91 209 GLU A N 1
ATOM 910 C CA . GLU A 1 116 ? 8.048 11.898 1.906 1.00 21.35 209 GLU A CA 1
ATOM 911 C C . GLU A 1 116 ? 8.285 11.936 3.426 1.00 18.32 209 GLU A C 1
ATOM 912 O O . GLU A 1 116 ? 8.683 12.965 3.959 1.00 17.00 209 GLU A O 1
ATOM 918 N N . ASN A 1 117 ? 8.013 10.854 4.148 1.00 16.30 210 ASN A N 1
ATOM 919 C CA . ASN A 1 117 ? 8.546 10.767 5.506 1.00 15.79 210 ASN A CA 1
ATOM 920 C C . ASN A 1 117 ? 10.065 10.631 5.411 1.00 16.36 210 ASN A C 1
ATOM 921 O O . ASN A 1 117 ? 10.595 10.148 4.392 1.00 15.72 210 ASN A O 1
ATOM 926 N N . LYS A 1 118 ? 10.769 11.023 6.472 1.00 16.41 211 LYS A N 1
ATOM 927 C CA . LYS A 1 118 ? 12.232 10.897 6.501 1.00 16.21 211 LYS A CA 1
ATOM 928 C C . LYS A 1 118 ? 12.718 9.821 7.476 1.00 15.63 211 LYS A C 1
ATOM 929 O O . LYS A 1 118 ? 12.155 9.641 8.557 1.00 14.30 211 LYS A O 1
ATOM 935 N N . HIS A 1 119 ? 13.757 9.105 7.055 1.00 14.86 212 HIS A N 1
ATOM 936 C CA . HIS A 1 119 ? 14.348 8.016 7.822 1.00 15.42 212 HIS A CA 1
ATOM 937 C C . HIS A 1 119 ? 15.807 7.924 7.450 1.00 15.11 212 HIS A C 1
ATOM 938 O O . HIS A 1 119 ? 16.249 8.452 6.432 1.00 13.74 212 HIS A O 1
ATOM 945 N N . TYR A 1 120 ? 16.555 7.261 8.321 1.00 16.33 213 TYR A N 1
ATOM 946 C CA . TYR A 1 120 ? 17.911 6.827 8.021 1.00 15.91 213 TYR A CA 1
ATOM 947 C C . TYR A 1 120 ? 17.965 5.814 6.870 1.00 15.09 213 TYR A C 1
ATOM 948 O O . TYR A 1 120 ? 16.939 5.403 6.330 1.00 13.54 213 TYR A O 1
ATOM 957 N N . LEU A 1 121 ? 19.164 5.398 6.486 1.00 15.23 214 LEU A N 1
ATOM 958 C CA . LEU A 1 121 ? 19.279 4.607 5.284 1.00 15.21 214 LEU A CA 1
ATOM 959 C C . LEU A 1 121 ? 20.557 3.798 5.244 1.00 15.40 214 LEU A C 1
ATOM 960 O O . LEU A 1 121 ? 21.329 3.788 6.204 1.00 15.59 214 LEU A O 1
ATOM 965 N N . MET A 1 122 ? 20.760 3.111 4.133 1.00 15.19 215 MET A N 1
ATOM 966 C CA . MET A 1 122 ? 21.935 2.289 3.924 1.00 16.02 215 MET A CA 1
ATOM 967 C C . MET A 1 122 ? 22.030 2.094 2.441 1.00 16.48 215 MET A C 1
ATOM 968 O O . MET A 1 122 ? 21.018 2.224 1.728 1.00 17.89 215 MET A O 1
ATOM 973 N N . CYS A 1 123 ? 23.229 1.796 1.963 1.00 16.44 216 CYS A N 1
ATOM 974 C CA . CYS A 1 123 ? 23.491 1.649 0.536 1.00 16.39 216 CYS A CA 1
ATOM 975 C C . CYS A 1 123 ? 24.331 0.404 0.295 1.00 17.97 216 CYS A C 1
ATOM 976 O O . CYS A 1 123 ? 24.986 -0.122 1.207 1.00 17.63 216 CYS A O 1
ATOM 979 N N . GLU A 1 124 ? 24.324 0.002 -0.963 1.00 20.21 217 GLU A N 1
ATOM 980 C CA . GLU A 1 124 ? 24.883 -1.235 -1.445 1.00 23.41 217 GLU A CA 1
ATOM 981 C C . GLU A 1 124 ? 25.704 -0.917 -2.673 1.00 24.11 217 GLU A C 1
ATOM 982 O O . GLU A 1 124 ? 25.236 -0.181 -3.539 1.00 20.65 217 GLU A O 1
ATOM 988 N N . ARG A 1 125 ? 26.904 -1.487 -2.777 1.00 26.59 218 ARG A N 1
ATOM 989 C CA . ARG A 1 125 ? 27.576 -1.584 -4.074 1.00 31.34 218 ARG A CA 1
ATOM 990 C C . ARG A 1 125 ? 28.427 -2.840 -4.159 1.00 33.50 218 ARG A C 1
ATOM 991 O O . ARG A 1 125 ? 28.808 -3.434 -3.152 1.00 31.42 218 ARG A O 1
ATOM 999 N N . LYS A 1 126 ? 28.743 -3.212 -5.385 1.00 38.76 219 LYS A N 1
ATOM 1000 C CA . LYS A 1 126 ? 29.641 -4.331 -5.632 1.00 43.78 219 LYS A CA 1
ATOM 1001 C C . LYS A 1 126 ? 31.055 -4.091 -5.100 1.00 42.25 219 LYS A C 1
ATOM 1002 O O . LYS A 1 126 ? 31.529 -2.958 -5.017 1.00 41.42 219 LYS A O 1
ATOM 1008 N N . ALA A 1 127 ? 31.709 -5.181 -4.717 1.00 46.60 220 ALA A N 1
ATOM 1009 C CA . ALA A 1 127 ? 33.081 -5.132 -4.222 1.00 48.20 220 ALA A CA 1
ATOM 1010 C C . ALA A 1 127 ? 34.051 -4.865 -5.368 1.00 48.93 220 ALA A C 1
ATOM 1011 O O . ALA A 1 127 ? 33.774 -5.225 -6.516 1.00 48.60 220 ALA A O 1
ATOM 1013 N N . PRO B 1 8 ? 35.200 10.422 31.515 1.00 43.13 101 PRO B N 1
ATOM 1014 C CA . PRO B 1 8 ? 36.504 10.914 31.975 1.00 42.37 101 PRO B CA 1
ATOM 1015 C C . PRO B 1 8 ? 37.443 11.358 30.844 1.00 42.06 101 PRO B C 1
ATOM 1016 O O . PRO B 1 8 ? 38.305 12.208 31.076 1.00 47.29 101 PRO B O 1
ATOM 1020 N N . CYS B 1 9 ? 37.279 10.789 29.649 1.00 37.80 102 CYS B N 1
ATOM 1021 C CA . CYS B 1 9 ? 38.073 11.160 28.471 1.00 35.40 102 CYS B CA 1
ATOM 1022 C C . CYS B 1 9 ? 37.127 11.284 27.289 1.00 34.22 102 CYS B C 1
ATOM 1023 O O . CYS B 1 9 ? 36.105 10.624 27.241 1.00 37.00 102 CYS B O 1
ATOM 1026 N N . ASP B 1 10 ? 37.477 12.110 26.320 1.00 34.47 103 ASP B N 1
ATOM 1027 C CA . ASP B 1 10 ? 36.671 12.257 25.107 1.00 36.66 103 ASP B CA 1
ATOM 1028 C C . ASP B 1 10 ? 36.640 11.024 24.217 1.00 35.88 103 ASP B C 1
ATOM 1029 O O . ASP B 1 10 ? 37.385 10.078 24.426 1.00 35.13 103 ASP B O 1
ATOM 1034 N N . THR B 1 11 ? 35.781 11.075 23.203 1.00 35.94 104 THR B N 1
ATOM 1035 C CA . THR B 1 11 ? 35.629 9.980 22.254 1.00 36.72 104 THR B CA 1
ATOM 1036 C C . THR B 1 11 ? 36.977 9.622 21.611 1.00 34.16 104 THR B C 1
ATOM 1037 O O . THR B 1 11 ? 37.685 10.501 21.107 1.00 35.71 104 THR B O 1
ATOM 1041 N N . ASN B 1 12 ? 37.316 8.333 21.674 1.00 30.53 105 ASN B N 1
ATOM 1042 C CA . ASN B 1 12 ? 38.574 7.745 21.172 1.00 30.83 105 ASN B CA 1
ATOM 1043 C C . ASN B 1 12 ? 39.842 7.988 22.021 1.00 28.54 105 ASN B C 1
ATOM 1044 O O . ASN B 1 12 ? 40.900 7.478 21.672 1.00 27.13 105 ASN B O 1
ATOM 1049 N N . TRP B 1 13 ? 39.732 8.726 23.125 1.00 27.20 106 TRP B N 1
ATOM 1050 C CA . TRP B 1 13 ? 40.845 8.945 24.048 1.00 26.69 106 TRP B CA 1
ATOM 1051 C C . TRP B 1 13 ? 40.773 7.913 25.168 1.00 27.52 106 TRP B C 1
ATOM 1052 O O . TRP B 1 13 ? 39.681 7.668 25.679 1.00 32.04 106 TRP B O 1
ATOM 1063 N N . ARG B 1 14 ? 41.918 7.329 25.542 1.00 26.07 107 ARG B N 1
ATOM 1064 C CA . ARG B 1 14 ? 41.990 6.188 26.469 1.00 27.35 107 ARG B CA 1
ATOM 1065 C C . ARG B 1 14 ? 42.410 6.628 27.877 1.00 28.46 107 ARG B C 1
ATOM 1066 O O . ARG B 1 14 ? 43.432 7.316 28.062 1.00 27.48 107 ARG B O 1
ATOM 1074 N N . TYR B 1 15 ? 41.645 6.201 28.873 1.00 29.36 108 TYR B N 1
ATOM 1075 C CA . TYR B 1 15 ? 41.910 6.579 30.260 1.00 32.82 108 TYR B CA 1
ATOM 1076 C C . TYR B 1 15 ? 42.947 5.662 30.845 1.00 32.27 108 TYR B C 1
ATOM 1077 O O . TYR B 1 15 ? 42.765 4.454 30.854 1.00 31.88 108 TYR B O 1
ATOM 1086 N N . TYR B 1 16 ? 44.039 6.227 31.339 1.00 34.57 109 TYR B N 1
ATOM 1087 C CA . TYR B 1 16 ? 45.029 5.447 32.061 1.00 34.65 109 TYR B CA 1
ATOM 1088 C C . TYR B 1 16 ? 45.806 6.318 33.054 1.00 37.60 109 TYR B C 1
ATOM 1089 O O . TYR B 1 16 ? 46.246 7.431 32.727 1.00 33.16 109 TYR B O 1
ATOM 1098 N N . GLY B 1 17 ? 45.978 5.797 34.271 1.00 40.51 110 GLY B N 1
ATOM 1099 C CA . GLY B 1 17 ? 46.493 6.589 35.386 1.00 41.43 110 GLY B CA 1
ATOM 1100 C C . GLY B 1 17 ? 45.595 7.793 35.623 1.00 44.32 110 GLY B C 1
ATOM 1101 O O . GLY B 1 17 ? 44.373 7.659 35.729 1.00 46.87 110 GLY B O 1
ATOM 1102 N N . ASP B 1 18 ? 46.197 8.976 35.676 1.00 45.54 111 ASP B N 1
ATOM 1103 C CA . ASP B 1 18 ? 45.436 10.223 35.795 1.00 47.04 111 ASP B CA 1
ATOM 1104 C C . ASP B 1 18 ? 45.292 10.933 34.426 1.00 44.04 111 ASP B C 1
ATOM 1105 O O . ASP B 1 18 ? 44.970 12.126 34.373 1.00 38.29 111 ASP B O 1
ATOM 1110 N N . SER B 1 19 ? 45.507 10.184 33.335 1.00 39.08 112 SER B N 1
ATOM 1111 C CA . SER B 1 19 ? 45.651 10.761 31.998 1.00 37.31 112 SER B CA 1
ATOM 1112 C C . SER B 1 19 ? 44.750 10.155 30.938 1.00 34.29 112 SER B C 1
ATOM 1113 O O . SER B 1 19 ? 44.275 9.010 31.064 1.00 31.37 112 SER B O 1
ATOM 1116 N N . CYS B 1 20 ? 44.506 10.947 29.895 1.00 28.06 113 CYS B N 1
ATOM 1117 C CA . CYS B 1 20 ? 43.781 10.494 28.722 1.00 27.37 113 CYS B CA 1
ATOM 1118 C C . CYS B 1 20 ? 44.783 10.484 27.560 1.00 25.61 113 CYS B C 1
ATOM 1119 O O . CYS B 1 20 ? 45.516 11.458 27.363 1.00 22.18 113 CYS B O 1
ATOM 1122 N N . TYR B 1 21 ? 44.824 9.380 26.825 1.00 24.76 114 TYR B N 1
ATOM 1123 C CA . TYR B 1 21 ? 45.774 9.222 25.715 1.00 23.72 114 TYR B CA 1
ATOM 1124 C C . TYR B 1 21 ? 45.059 9.104 24.378 1.00 21.53 114 TYR B C 1
ATOM 1125 O O . TYR B 1 21 ? 44.093 8.361 24.249 1.00 21.21 114 TYR B O 1
ATOM 1134 N N . GLY B 1 22 ? 45.537 9.832 23.371 1.00 19.75 115 GLY B N 1
ATOM 1135 C CA . GLY B 1 22 ? 44.969 9.760 22.049 1.00 19.22 115 GLY B CA 1
ATOM 1136 C C . GLY B 1 22 ? 46.059 9.380 21.076 1.00 19.16 115 GLY B C 1
ATOM 1137 O O . GLY B 1 22 ? 47.220 9.777 21.240 1.00 20.23 115 GLY B O 1
ATOM 1138 N N . PHE B 1 23 ? 45.693 8.591 20.075 1.00 19.15 116 PHE B N 1
ATOM 1139 C CA . PHE B 1 23 ? 46.651 8.076 19.118 1.00 18.70 116 PHE B CA 1
ATOM 1140 C C . PHE B 1 23 ? 46.214 8.546 17.733 1.00 19.40 116 PHE B C 1
ATOM 1141 O O . PHE B 1 23 ? 45.017 8.533 17.435 1.00 19.56 116 PHE B O 1
ATOM 1149 N N . PHE B 1 24 ? 47.194 8.960 16.916 1.00 17.38 117 PHE B N 1
ATOM 1150 C CA . PHE B 1 24 ? 46.938 9.582 15.611 1.00 17.32 117 PHE B CA 1
ATOM 1151 C C . PHE B 1 24 ? 47.899 9.084 14.527 1.00 18.68 117 PHE B C 1
ATOM 1152 O O . PHE B 1 24 ? 49.128 9.159 14.660 1.00 17.33 117 PHE B O 1
ATOM 1160 N N . ARG B 1 25 ? 47.308 8.597 13.447 1.00 20.39 118 ARG B N 1
ATOM 1161 C CA . ARG B 1 25 ? 48.049 8.100 12.296 1.00 22.61 118 ARG B CA 1
ATOM 1162 C C . ARG B 1 25 ? 48.064 9.186 11.207 1.00 23.05 118 ARG B C 1
ATOM 1163 O O . ARG B 1 25 ? 47.464 9.044 10.136 1.00 25.26 118 ARG B O 1
ATOM 1171 N N . HIS B 1 26 ? 48.716 10.294 11.519 1.00 21.46 119 HIS B N 1
ATOM 1172 C CA . HIS B 1 26 ? 49.064 11.311 10.527 1.00 22.68 119 HIS B CA 1
ATOM 1173 C C . HIS B 1 26 ? 50.576 11.350 10.426 1.00 21.47 119 HIS B C 1
ATOM 1174 O O . HIS B 1 26 ? 51.257 11.241 11.437 1.00 21.44 119 HIS B O 1
ATOM 1181 N N . ASN B 1 27 ? 51.110 11.506 9.224 1.00 21.46 120 ASN B N 1
ATOM 1182 C CA . ASN B 1 27 ? 52.566 11.540 9.069 1.00 21.79 120 ASN B CA 1
ATOM 1183 C C . ASN B 1 27 ? 53.149 12.936 9.235 1.00 20.54 120 ASN B C 1
ATOM 1184 O O . ASN B 1 27 ? 53.154 13.754 8.306 1.00 18.18 120 ASN B O 1
ATOM 1189 N N . LEU B 1 28 ? 53.679 13.186 10.435 1.00 18.45 121 LEU B N 1
ATOM 1190 C CA . LEU B 1 28 ? 54.070 14.528 10.833 1.00 17.30 121 LEU B CA 1
ATOM 1191 C C . LEU B 1 28 ? 55.516 14.572 11.328 1.00 17.00 121 LEU B C 1
ATOM 1192 O O . LEU B 1 28 ? 56.025 13.601 11.875 1.00 16.15 121 LEU B O 1
ATOM 1197 N N . THR B 1 29 ? 56.166 15.715 11.162 1.00 16.24 122 THR B N 1
ATOM 1198 C CA . THR B 1 29 ? 57.472 15.935 11.773 1.00 16.35 122 THR B CA 1
ATOM 1199 C C . THR B 1 29 ? 57.273 16.049 13.283 1.00 15.59 122 THR B C 1
ATOM 1200 O O . THR B 1 29 ? 56.149 16.209 13.768 1.00 14.96 122 THR B O 1
ATOM 1204 N N . TRP B 1 30 ? 58.365 16.010 14.035 1.00 15.43 123 TRP B N 1
ATOM 1205 C CA . TRP B 1 30 ? 58.256 16.180 15.470 1.00 15.80 123 TRP B CA 1
ATOM 1206 C C . TRP B 1 30 ? 57.612 17.532 15.842 1.00 15.80 123 TRP B C 1
ATOM 1207 O O . TRP B 1 30 ? 56.715 17.566 16.653 1.00 15.51 123 TRP B O 1
ATOM 1218 N N . GLU B 1 31 ? 58.064 18.641 15.256 1.00 18.21 124 GLU B N 1
ATOM 1219 C CA . GLU B 1 31 ? 57.497 19.961 15.566 1.00 18.73 124 GLU B CA 1
ATOM 1220 C C . GLU B 1 31 ? 56.032 20.024 15.187 1.00 17.77 124 GLU B C 1
ATOM 1221 O O . GLU B 1 31 ? 55.225 20.556 15.928 1.00 15.76 124 GLU B O 1
ATOM 1227 N N . GLU B 1 32 ? 55.689 19.431 14.047 1.00 16.96 125 GLU B N 1
ATOM 1228 C CA . GLU B 1 32 ? 54.310 19.399 13.602 1.00 17.79 125 GLU B CA 1
ATOM 1229 C C . GLU B 1 32 ? 53.443 18.572 14.571 1.00 17.67 125 GLU B C 1
ATOM 1230 O O . GLU B 1 32 ? 52.295 18.941 14.828 1.00 15.87 125 GLU B O 1
ATOM 1236 N N . SER B 1 33 ? 54.010 17.484 15.105 1.00 15.85 126 SER B N 1
ATOM 1237 C CA . SER B 1 33 ? 53.317 16.630 16.069 1.00 16.55 126 SER B CA 1
ATOM 1238 C C . SER B 1 33 ? 53.097 17.390 17.385 1.00 17.43 126 SER B C 1
ATOM 1239 O O . SER B 1 33 ? 52.016 17.330 17.952 1.00 17.94 126 SER B O 1
ATOM 1242 N N . LYS B 1 34 ? 54.131 18.099 17.842 1.00 19.33 127 LYS B N 1
ATOM 1243 C CA . LYS B 1 34 ? 54.007 19.008 18.969 1.00 20.24 127 LYS B CA 1
ATOM 1244 C C . LYS B 1 34 ? 52.823 19.966 18.793 1.00 19.54 127 LYS B C 1
ATOM 1245 O O . LYS B 1 34 ? 51.959 20.069 19.665 1.00 19.08 127 LYS B O 1
ATOM 1251 N N . GLN B 1 35 ? 52.791 20.666 17.668 1.00 19.86 128 GLN B N 1
ATOM 1252 C CA . GLN B 1 35 ? 51.683 21.562 17.374 1.00 19.93 128 GLN B CA 1
ATOM 1253 C C . GLN B 1 35 ? 50.322 20.856 17.330 1.00 19.83 128 GLN B C 1
ATOM 1254 O O . GLN B 1 35 ? 49.337 21.397 17.836 1.00 19.75 128 GLN B O 1
ATOM 1260 N N . TYR B 1 36 ? 50.268 19.678 16.699 1.00 18.26 129 TYR B N 1
ATOM 1261 C CA . TYR B 1 36 ? 49.043 18.864 16.627 1.00 18.69 129 TYR B CA 1
ATOM 1262 C C . TYR B 1 36 ? 48.448 18.588 18.005 1.00 18.76 129 TYR B C 1
ATOM 1263 O O . TYR B 1 36 ? 47.252 18.801 18.235 1.00 20.99 129 TYR B O 1
ATOM 1272 N N . CYS B 1 37 ? 49.300 18.166 18.938 1.00 18.46 130 CYS B N 1
ATOM 1273 C CA . CYS B 1 37 ? 48.861 17.921 20.317 1.00 18.60 130 CYS B CA 1
ATOM 1274 C C . CYS B 1 37 ? 48.395 19.219 20.988 1.00 19.28 130 CYS B C 1
ATOM 1275 O O . CYS B 1 37 ? 47.286 19.270 21.507 1.00 20.38 130 CYS B O 1
ATOM 1278 N N . THR B 1 38 ? 49.212 20.264 20.941 1.00 22.40 131 THR B N 1
ATOM 1279 C CA . THR B 1 38 ? 48.818 21.596 21.435 1.00 24.09 131 THR B CA 1
ATOM 1280 C C . THR B 1 38 ? 47.427 21.989 20.904 1.00 25.13 131 THR B C 1
ATOM 1281 O O . THR B 1 38 ? 46.534 22.348 21.667 1.00 24.00 131 THR B O 1
ATOM 1285 N N . ASP B 1 39 ? 47.241 21.861 19.598 1.00 26.37 132 ASP B N 1
ATOM 1286 C CA . ASP B 1 39 ? 45.995 22.229 18.953 1.00 27.64 132 ASP B CA 1
ATOM 1287 C C . ASP B 1 39 ? 44.807 21.403 19.441 1.00 29.13 132 ASP B C 1
ATOM 1288 O O . ASP B 1 39 ? 43.662 21.820 19.285 1.00 29.25 132 ASP B O 1
ATOM 1293 N N . MET B 1 40 ? 45.075 20.259 20.063 1.00 28.52 133 MET B N 1
ATOM 1294 C CA . MET B 1 40 ? 44.041 19.497 20.729 1.00 29.07 133 MET B CA 1
ATOM 1295 C C . MET B 1 40 ? 44.059 19.551 22.252 1.00 26.63 133 MET B C 1
ATOM 1296 O O . MET B 1 40 ? 43.579 18.629 22.892 1.00 24.52 133 MET B O 1
ATOM 1301 N N . ASN B 1 41 ? 44.591 20.633 22.816 1.00 27.15 134 ASN B N 1
ATOM 1302 C CA . ASN B 1 41 ? 44.656 20.849 24.270 1.00 27.05 134 ASN B CA 1
ATOM 1303 C C . ASN B 1 41 ? 45.388 19.719 25.009 1.00 25.80 134 ASN B C 1
ATOM 1304 O O . ASN B 1 41 ? 45.015 19.294 26.110 1.00 26.61 134 ASN B O 1
ATOM 1309 N N . ALA B 1 42 ? 46.470 19.273 24.392 1.00 23.94 135 ALA B N 1
ATOM 1310 C CA . ALA B 1 42 ? 47.232 18.127 24.855 1.00 22.78 135 ALA B CA 1
ATOM 1311 C C . ALA B 1 42 ? 48.704 18.386 24.640 1.00 21.75 135 ALA B C 1
ATOM 1312 O O . ALA B 1 42 ? 49.093 19.437 24.134 1.00 19.65 135 ALA B O 1
ATOM 1314 N N . THR B 1 43 ? 49.524 17.402 25.002 1.00 21.75 136 THR B N 1
ATOM 1315 C CA . THR B 1 43 ? 50.935 17.453 24.735 1.00 19.90 136 THR B CA 1
ATOM 1316 C C . THR B 1 43 ? 51.388 16.089 24.233 1.00 19.02 136 THR B C 1
ATOM 1317 O O . THR B 1 43 ? 50.724 15.067 24.451 1.00 18.41 136 THR B O 1
ATOM 1321 N N . LEU B 1 44 ? 52.514 16.073 23.547 1.00 18.87 137 LEU B N 1
ATOM 1322 C CA . LEU B 1 44 ? 53.199 14.817 23.262 1.00 19.49 137 LEU B CA 1
ATOM 1323 C C . LEU B 1 44 ? 53.546 14.111 24.568 1.00 18.96 137 LEU B C 1
ATOM 1324 O O . LEU B 1 44 ? 53.841 14.763 25.555 1.00 20.94 137 LEU B O 1
ATOM 1329 N N . LEU B 1 45 ? 53.547 12.784 24.542 1.00 20.00 138 LEU B N 1
ATOM 1330 C CA . LEU B 1 45 ? 53.693 11.962 25.745 1.00 21.01 138 LEU B CA 1
ATOM 1331 C C . LEU B 1 45 ? 54.972 12.194 26.512 1.00 22.24 138 LEU B C 1
ATOM 1332 O O . LEU B 1 45 ? 56.049 12.346 25.914 1.00 23.20 138 LEU B O 1
ATOM 1337 N N . LYS B 1 46 ? 54.837 12.230 27.841 1.00 23.63 139 LYS B N 1
ATOM 1338 C CA . LYS B 1 46 ? 55.978 12.171 28.775 1.00 23.78 139 LYS B CA 1
ATOM 1339 C C . LYS B 1 46 ? 55.971 10.765 29.309 1.00 27.26 139 LYS B C 1
ATOM 1340 O O . LYS B 1 46 ? 55.087 10.401 30.098 1.00 29.08 139 LYS B O 1
ATOM 1346 N N . ILE B 1 47 ? 56.942 9.964 28.878 1.00 27.40 140 ILE B N 1
ATOM 1347 C CA . ILE B 1 47 ? 57.048 8.568 29.302 1.00 29.21 140 ILE B CA 1
ATOM 1348 C C . ILE B 1 47 ? 58.112 8.477 30.401 1.00 30.82 140 ILE B C 1
ATOM 1349 O O . ILE B 1 47 ? 59.250 8.108 30.164 1.00 31.56 140 ILE B O 1
ATOM 1354 N N . ASP B 1 48 ? 57.705 8.843 31.610 1.00 34.63 141 ASP B N 1
ATOM 1355 C CA . ASP B 1 48 ? 58.633 9.034 32.728 1.00 37.00 141 ASP B CA 1
ATOM 1356 C C . ASP B 1 48 ? 58.617 7.884 33.747 1.00 37.51 141 ASP B C 1
ATOM 1357 O O . ASP B 1 48 ? 59.217 8.005 34.815 1.00 39.60 141 ASP B O 1
ATOM 1362 N N . ASN B 1 49 ? 57.930 6.784 33.434 1.00 36.31 142 ASN B N 1
ATOM 1363 C CA . ASN B 1 49 ? 58.024 5.568 34.250 1.00 38.20 142 ASN B CA 1
AT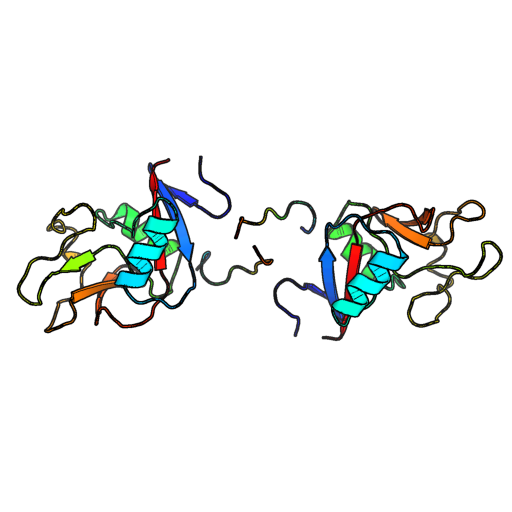OM 1364 C C . ASN B 1 49 ? 57.755 4.297 33.454 1.00 37.27 142 ASN B C 1
ATOM 1365 O O . ASN B 1 49 ? 57.157 4.336 32.368 1.00 33.88 142 ASN B O 1
ATOM 1370 N N . ARG B 1 50 ? 58.204 3.181 34.028 1.00 35.86 143 ARG B N 1
ATOM 1371 C CA . ARG B 1 50 ? 58.065 1.845 33.455 1.00 35.33 143 ARG B CA 1
ATOM 1372 C C . ARG B 1 50 ? 56.606 1.482 33.200 1.00 32.38 143 ARG B C 1
ATOM 1373 O O . ARG B 1 50 ? 56.297 0.806 32.225 1.00 27.92 143 ARG B O 1
ATOM 1381 N N . ASN B 1 51 ? 55.703 1.945 34.062 1.00 32.53 144 ASN B N 1
ATOM 1382 C CA . ASN B 1 51 ? 54.273 1.702 33.870 1.00 32.40 144 ASN B CA 1
ATOM 1383 C C . ASN B 1 51 ? 53.728 2.193 32.526 1.00 30.28 144 ASN B C 1
ATOM 1384 O O . ASN B 1 51 ? 52.953 1.480 31.874 1.00 25.89 144 ASN B O 1
ATOM 1389 N N . ILE B 1 52 ? 54.124 3.405 32.125 1.00 28.10 145 ILE B N 1
ATOM 1390 C CA . ILE B 1 52 ? 53.638 3.995 30.879 1.00 26.50 145 ILE B CA 1
ATOM 1391 C C . ILE B 1 52 ? 54.283 3.290 29.696 1.00 24.57 145 ILE B C 1
ATOM 1392 O O . ILE B 1 52 ? 53.631 3.084 28.661 1.00 24.50 145 ILE B O 1
ATOM 1397 N N . VAL B 1 53 ? 55.552 2.909 29.842 1.00 23.90 146 VAL B N 1
ATOM 1398 C CA . VAL B 1 53 ? 56.221 2.111 28.814 1.00 24.58 146 VAL B CA 1
ATOM 1399 C C . VAL B 1 53 ? 55.439 0.826 28.504 1.00 26.06 146 VAL B C 1
ATOM 1400 O O . VAL B 1 53 ? 55.184 0.523 27.329 1.00 23.30 146 VAL B O 1
ATOM 1404 N N . GLU B 1 54 ? 55.074 0.069 29.549 1.00 26.59 147 GLU B N 1
ATOM 1405 C CA . GLU B 1 54 ? 54.269 -1.154 29.373 1.00 26.91 147 GLU B CA 1
ATOM 1406 C C . GLU B 1 54 ? 52.921 -0.866 28.747 1.00 25.46 147 GLU B C 1
ATOM 1407 O O . GLU B 1 54 ? 52.519 -1.546 27.814 1.00 26.36 147 GLU B O 1
ATOM 1413 N N . TYR B 1 55 ? 52.223 0.138 29.266 1.00 24.47 148 TYR B N 1
ATOM 1414 C CA . TYR B 1 55 ? 50.886 0.508 28.761 1.00 24.35 148 TYR B CA 1
ATOM 1415 C C . TYR B 1 55 ? 50.859 0.842 27.273 1.00 23.34 148 TYR B C 1
ATOM 1416 O O . TYR B 1 55 ? 50.002 0.347 26.529 1.00 23.10 148 TYR B O 1
ATOM 1425 N N . ILE B 1 56 ? 51.794 1.681 26.836 1.00 21.76 149 ILE B N 1
ATOM 1426 C CA . ILE B 1 56 ? 51.846 2.105 25.435 1.00 21.40 149 ILE B CA 1
ATOM 1427 C C . ILE B 1 56 ? 52.266 0.938 24.530 1.00 21.93 149 ILE B C 1
ATOM 1428 O O . ILE B 1 56 ? 51.687 0.734 23.465 1.00 22.12 149 ILE B O 1
ATOM 1433 N N . LYS B 1 57 ? 53.275 0.193 24.969 1.00 21.82 150 LYS B N 1
ATOM 1434 C CA . LYS B 1 57 ? 53.790 -0.983 24.268 1.00 24.25 150 LYS B CA 1
ATOM 1435 C C . LYS B 1 57 ? 52.665 -1.985 23.989 1.00 24.91 150 LYS B C 1
ATOM 1436 O O . LYS B 1 57 ? 52.558 -2.516 22.894 1.00 25.03 150 LYS B O 1
ATOM 1442 N N . ALA B 1 58 ? 51.816 -2.215 24.986 1.00 25.03 151 ALA B N 1
ATOM 1443 C CA . ALA B 1 58 ? 50.677 -3.119 24.848 1.00 26.86 151 ALA B CA 1
ATOM 1444 C C . ALA B 1 58 ? 49.625 -2.646 23.826 1.00 28.26 151 ALA B C 1
ATOM 1445 O O . ALA B 1 58 ? 48.879 -3.447 23.277 1.00 29.30 151 ALA B O 1
ATOM 1447 N N . ARG B 1 59 ? 49.599 -1.347 23.572 1.00 28.29 152 ARG B N 1
ATOM 1448 C CA . ARG B 1 59 ? 48.543 -0.670 22.831 1.00 29.37 152 ARG B CA 1
ATOM 1449 C C . ARG B 1 59 ? 48.874 -0.393 21.353 1.00 26.14 152 ARG B C 1
ATOM 1450 O O . ARG B 1 59 ? 47.971 -0.310 20.490 1.00 22.89 152 ARG B O 1
ATOM 1458 N N . THR B 1 60 ? 50.158 -0.226 21.056 1.00 22.68 153 THR B N 1
ATOM 1459 C CA . THR B 1 60 ? 50.591 0.085 19.685 1.00 22.45 153 THR B CA 1
ATOM 1460 C C . THR B 1 60 ? 51.985 -0.486 19.409 1.00 22.90 153 THR B C 1
ATOM 1461 O O . THR B 1 60 ? 52.868 -0.448 20.282 1.00 21.60 153 THR B O 1
ATOM 1465 N N . HIS B 1 61 ? 52.153 -1.031 18.205 1.00 23.58 154 HIS B N 1
ATOM 1466 C CA . HIS B 1 61 ? 53.444 -1.529 17.724 1.00 26.92 154 HIS B CA 1
ATOM 1467 C C . H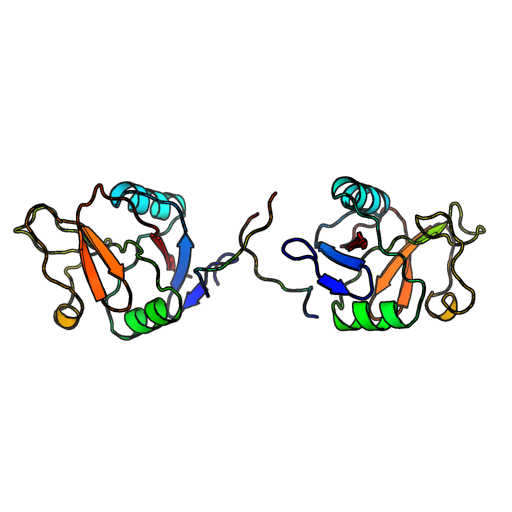IS B 1 61 ? 54.003 -0.665 16.579 1.00 25.47 154 HIS B C 1
ATOM 1468 O O . HIS B 1 61 ? 54.872 -1.114 15.837 1.00 28.63 154 HIS B O 1
ATOM 1475 N N . LEU B 1 62 ? 53.458 0.529 16.368 1.00 22.79 155 LEU B N 1
ATOM 1476 C CA . LEU B 1 62 ? 53.946 1.424 15.303 1.00 22.35 155 LEU B CA 1
ATOM 1477 C C . LEU B 1 62 ? 54.838 2.509 15.897 1.00 22.10 155 LEU B C 1
ATOM 1478 O O . LEU B 1 62 ? 54.653 2.913 17.050 1.00 21.07 155 LEU B O 1
ATOM 1483 N N . ILE B 1 63 ? 55.775 2.998 15.097 1.00 19.96 156 ILE B N 1
ATOM 1484 C CA . ILE B 1 63 ? 56.621 4.108 15.499 1.00 20.56 156 ILE B CA 1
ATOM 1485 C C . ILE B 1 63 ? 55.718 5.332 15.741 1.00 19.08 156 ILE B C 1
ATOM 1486 O O . ILE B 1 63 ? 54.922 5.711 14.884 1.00 18.33 156 ILE B O 1
ATOM 1491 N N . ARG B 1 64 ? 55.857 5.951 16.899 1.00 18.08 157 ARG B N 1
ATOM 1492 C CA . ARG B 1 64 ? 55.086 7.137 17.214 1.00 16.98 157 ARG B CA 1
ATOM 1493 C C . ARG B 1 64 ? 55.927 8.121 18.028 1.00 17.28 157 ARG B C 1
ATOM 1494 O O . ARG B 1 64 ? 56.519 7.753 19.043 1.00 15.92 157 ARG B O 1
ATOM 1502 N N . TRP B 1 65 ? 55.948 9.377 17.578 1.00 15.31 158 TRP B N 1
ATOM 1503 C CA . TRP B 1 65 ? 56.654 10.447 18.251 1.00 14.91 158 TRP B CA 1
ATOM 1504 C C . TRP B 1 65 ? 56.241 10.552 19.718 1.00 15.41 158 TRP B C 1
ATOM 1505 O O . TRP B 1 65 ? 55.080 10.341 20.046 1.00 16.85 158 TRP B O 1
ATOM 1516 N N . VAL B 1 66 ? 57.193 10.898 20.582 1.00 15.43 159 VAL B N 1
ATOM 1517 C CA . VAL B 1 66 ? 56.920 11.268 21.977 1.00 16.16 159 VAL B CA 1
ATOM 1518 C C . VAL B 1 66 ? 57.553 12.628 22.282 1.00 15.75 159 VAL B C 1
ATOM 1519 O O . VAL B 1 66 ? 58.300 13.181 21.474 1.00 15.36 159 VAL B O 1
ATOM 1523 N N . GLY B 1 67 ? 57.278 13.163 23.457 1.00 17.04 160 GLY B N 1
ATOM 1524 C CA . GLY B 1 67 ? 57.695 14.536 23.777 1.00 18.00 160 GLY B CA 1
ATOM 1525 C C . GLY B 1 67 ? 59.143 14.762 24.220 1.00 18.85 160 GLY B C 1
ATOM 1526 O O . GLY B 1 67 ? 59.419 15.717 24.949 1.00 21.33 160 GLY B O 1
ATOM 1527 N N . LEU B 1 68 ? 60.072 13.924 23.768 1.00 20.00 161 LEU B N 1
ATOM 1528 C CA . LEU B 1 68 ? 61.467 13.992 24.188 1.00 20.54 161 LEU B CA 1
ATOM 1529 C C . LEU B 1 68 ? 62.298 14.615 23.085 1.00 20.34 161 LEU B C 1
ATOM 1530 O O . LEU B 1 68 ? 62.245 14.157 21.935 1.00 19.35 161 LEU B O 1
ATOM 1535 N N . SER B 1 69 ? 63.048 15.665 23.418 1.00 20.24 162 SER B N 1
ATOM 1536 C CA . SER B 1 69 ? 63.951 16.310 22.442 1.00 21.28 162 SER B CA 1
ATOM 1537 C C . SER B 1 69 ? 65.167 16.912 23.133 1.00 23.02 162 SER B C 1
ATOM 1538 O O . SER B 1 69 ? 65.167 17.120 24.330 1.00 20.55 162 SER B O 1
ATOM 1541 N N . ARG B 1 70 ? 66.204 17.180 22.360 1.00 23.40 163 ARG B N 1
ATOM 1542 C CA . ARG B 1 70 ? 67.343 17.927 22.874 1.00 25.57 163 ARG B CA 1
ATOM 1543 C C . ARG B 1 70 ? 67.649 19.063 21.906 1.00 27.71 163 ARG B C 1
ATOM 1544 O O . ARG B 1 70 ? 67.370 18.973 20.710 1.00 25.61 163 ARG B O 1
ATOM 1552 N N . GLN B 1 71 ? 68.184 20.155 22.434 1.00 31.56 164 GLN B N 1
ATOM 1553 C CA . GLN B 1 71 ? 68.434 21.357 21.634 1.00 37.23 164 GLN B CA 1
ATOM 1554 C C . GLN B 1 71 ? 69.635 21.157 20.699 1.00 37.92 164 GLN B C 1
ATOM 1555 O O . GLN B 1 71 ? 69.751 21.835 19.682 1.00 37.10 164 GLN B O 1
ATOM 1561 N N . LYS B 1 72 ? 70.500 20.205 21.030 1.00 39.50 165 LYS B N 1
ATOM 1562 C CA . LYS B 1 72 ? 71.677 19.905 20.231 1.00 44.18 165 LYS B CA 1
ATOM 1563 C C . LYS B 1 72 ? 72.250 18.561 20.696 1.00 45.36 165 LYS B C 1
ATOM 1564 O O . LYS B 1 72 ? 72.067 18.164 21.857 1.00 44.61 165 LYS B O 1
ATOM 1570 N N . SER B 1 73 ? 72.948 17.871 19.797 1.00 43.26 166 SER B N 1
ATOM 1571 C CA . SER B 1 73 ? 73.384 16.488 20.023 1.00 45.55 166 SER B CA 1
ATOM 1572 C C . SER B 1 73 ? 74.111 16.229 21.340 1.00 44.86 166 SER B C 1
ATOM 1573 O O . SER B 1 73 ? 74.000 15.141 21.901 1.00 46.22 166 SER B O 1
ATOM 1576 N N . ASN B 1 74 ? 74.857 17.219 21.819 1.00 44.93 167 ASN B N 1
ATOM 1577 C CA . ASN B 1 74 ? 75.585 17.096 23.085 1.00 45.19 167 ASN B CA 1
ATOM 1578 C C . ASN B 1 74 ? 74.900 17.809 24.263 1.00 43.05 167 ASN B C 1
ATOM 1579 O O . ASN B 1 74 ? 75.570 18.206 25.214 1.00 44.24 167 ASN B O 1
ATOM 1584 N N . GLU B 1 75 ? 73.577 17.982 24.181 1.00 40.68 168 GLU B N 1
ATOM 1585 C CA . GLU B 1 75 ? 72.750 18.527 25.272 1.00 37.45 168 GLU B CA 1
ATOM 1586 C C . GLU B 1 75 ? 71.842 17.427 25.775 1.00 34.13 168 GLU B C 1
ATOM 1587 O O . GLU B 1 75 ? 71.528 16.488 25.034 1.00 32.50 168 GLU B O 1
ATOM 1593 N N . VAL B 1 76 ? 71.374 17.591 27.012 1.00 29.50 169 VAL B N 1
ATOM 1594 C CA . VAL B 1 76 ? 70.536 16.615 27.672 1.00 28.54 169 VAL B CA 1
ATOM 1595 C C . VAL B 1 76 ? 69.140 16.469 27.035 1.00 26.50 169 VAL B C 1
ATOM 1596 O O . VAL B 1 76 ? 68.615 17.395 26.451 1.00 24.85 169 VAL B O 1
ATOM 1600 N N . TRP B 1 77 ? 68.557 15.285 27.131 1.00 25.66 170 TRP B N 1
ATOM 1601 C CA . TRP B 1 77 ? 67.202 15.058 26.624 1.00 24.75 170 TRP B CA 1
ATOM 1602 C C . TRP B 1 77 ? 66.187 15.560 27.620 1.00 25.26 170 TRP B C 1
ATOM 1603 O O . TRP B 1 77 ? 66.273 15.232 28.813 1.00 22.48 170 TRP B O 1
ATOM 1614 N N . LYS B 1 78 ? 65.208 16.316 27.116 1.00 24.79 171 LYS B N 1
ATOM 1615 C CA . LYS B 1 78 ? 64.169 16.890 27.946 1.00 25.67 171 LYS B CA 1
ATOM 1616 C C . LYS B 1 78 ? 62.777 16.626 27.405 1.00 25.44 171 LYS B C 1
ATOM 1617 O O . LYS B 1 78 ? 62.567 16.599 26.188 1.00 23.59 171 LYS B O 1
ATOM 1623 N N . TRP B 1 79 ? 61.839 16.427 28.329 1.00 23.42 172 TRP B N 1
ATOM 1624 C CA . TRP B 1 79 ? 60.413 16.336 28.018 1.00 23.76 172 TRP B CA 1
ATOM 1625 C C . TRP B 1 79 ? 59.815 17.719 27.712 1.00 25.85 172 TRP B C 1
ATOM 1626 O O . TRP B 1 79 ? 60.454 18.752 27.931 1.00 23.02 172 TRP B O 1
ATOM 1637 N N . GLU B 1 80 ? 58.581 17.730 27.206 1.00 26.07 173 GLU B N 1
ATOM 1638 C CA . GLU B 1 80 ? 57.888 18.976 26.890 1.00 28.53 173 GLU B CA 1
ATOM 1639 C C . GLU B 1 80 ? 57.692 19.879 28.100 1.00 29.23 173 GLU B C 1
ATOM 1640 O O . GLU B 1 80 ? 57.736 21.106 27.966 1.00 29.89 173 GLU B O 1
ATOM 1646 N N . ASP B 1 81 ? 57.504 19.292 29.280 1.00 27.69 174 ASP B N 1
ATOM 1647 C CA . ASP B 1 81 ? 57.355 20.113 30.487 1.00 27.34 174 ASP B CA 1
ATOM 1648 C C . ASP B 1 81 ? 58.677 20.747 30.930 1.00 28.69 174 ASP B C 1
ATOM 1649 O O . ASP B 1 81 ? 58.697 21.487 31.911 1.00 29.40 174 ASP B O 1
ATOM 1654 N N . GLY B 1 82 ? 59.765 20.479 30.194 1.00 26.80 175 GLY B N 1
ATOM 1655 C CA . GLY B 1 82 ? 61.077 21.059 30.478 1.00 26.66 175 GLY B CA 1
ATOM 1656 C C . GLY B 1 82 ? 61.958 20.162 31.358 1.00 25.66 175 GLY B C 1
ATOM 1657 O O . GLY B 1 82 ? 63.132 20.441 31.553 1.00 26.40 175 GLY B O 1
ATOM 1658 N N . SER B 1 83 ? 61.400 19.081 31.885 1.00 24.84 176 SER B N 1
ATOM 1659 C CA . SER B 1 83 ? 62.139 18.203 32.787 1.00 24.86 176 SER B CA 1
ATOM 1660 C C . SER B 1 83 ? 63.120 17.337 31.988 1.00 25.10 176 SER B C 1
ATOM 1661 O O . SER B 1 83 ? 62.812 16.901 30.863 1.00 23.49 176 SER B O 1
ATOM 1664 N N . VAL B 1 84 ? 64.299 17.116 32.566 1.00 24.02 177 VAL B N 1
ATOM 1665 C CA . VAL B 1 84 ? 65.291 16.193 32.005 1.00 25.16 177 VAL B CA 1
ATOM 1666 C C . VAL B 1 84 ? 64.841 14.740 32.234 1.00 25.62 177 VAL B C 1
ATOM 1667 O O . VAL B 1 84 ? 64.297 14.413 33.273 1.00 25.96 177 VAL B O 1
ATOM 1671 N N . ILE B 1 85 ? 65.059 13.868 31.253 1.00 24.42 178 ILE B N 1
ATOM 1672 C CA . ILE B 1 85 ? 64.729 12.462 31.424 1.00 25.79 178 ILE B CA 1
ATOM 1673 C C . ILE B 1 85 ? 65.385 11.917 32.702 1.00 27.28 178 ILE B C 1
ATOM 1674 O O . ILE B 1 85 ? 66.516 12.263 32.989 1.00 26.71 178 ILE B O 1
ATOM 1679 N N . SER B 1 86 ? 64.646 11.104 33.462 1.00 28.29 179 SER B N 1
ATOM 1680 C CA . SER B 1 86 ? 65.156 10.445 34.679 1.00 30.68 179 SER B CA 1
ATOM 1681 C C . SER B 1 86 ? 66.241 9.428 34.351 1.00 31.86 179 SER B C 1
ATOM 1682 O O . SER B 1 86 ? 66.260 8.874 33.260 1.00 28.60 179 SER B O 1
ATOM 1685 N N . GLU B 1 87 ? 67.113 9.147 35.320 1.00 32.90 180 GLU B N 1
ATOM 1686 C CA . GLU B 1 87 ? 68.201 8.203 35.117 1.00 37.90 180 GLU B CA 1
ATOM 1687 C C . GLU B 1 87 ? 67.716 6.788 34.892 1.00 37.13 180 GLU B C 1
ATOM 1688 O O . GLU B 1 87 ? 68.321 6.058 34.126 1.00 37.31 180 GLU B O 1
ATOM 1694 N N . ASN B 1 88 ? 66.632 6.397 35.554 1.00 42.15 181 ASN B N 1
ATOM 1695 C CA . ASN B 1 88 ? 66.105 5.035 35.393 1.00 44.95 181 ASN B CA 1
ATOM 1696 C C . ASN B 1 88 ? 65.299 4.851 34.111 1.00 46.78 181 ASN B C 1
ATOM 1697 O O . ASN B 1 88 ? 65.109 3.723 33.651 1.00 47.29 181 ASN B O 1
ATOM 1702 N N . MET B 1 89 ? 64.815 5.961 33.555 1.00 45.62 182 MET B N 1
ATOM 1703 C CA . MET B 1 89 ? 64.149 5.955 32.253 1.00 44.92 182 MET B CA 1
ATOM 1704 C C . MET B 1 89 ? 65.156 6.007 31.125 1.00 47.06 182 MET B C 1
ATOM 1705 O O . MET B 1 89 ? 64.843 5.654 29.988 1.00 43.34 182 MET B O 1
ATOM 1710 N N . PHE B 1 90 ? 66.365 6.457 31.450 1.00 49.40 183 PHE B N 1
ATOM 1711 C CA . PHE B 1 90 ? 67.459 6.538 30.493 1.00 49.49 183 PHE B CA 1
ATOM 1712 C C . PHE B 1 90 ? 67.796 5.149 29.923 1.00 46.18 183 PHE B C 1
ATOM 1713 O O . PHE B 1 90 ? 68.231 5.033 28.787 1.00 46.08 183 PHE B O 1
ATOM 1721 N N . GLU B 1 91 ? 67.550 4.103 30.712 1.00 46.38 184 GLU B N 1
ATOM 1722 C CA . GLU B 1 91 ? 67.615 2.701 30.264 1.00 41.56 184 GLU B CA 1
ATOM 1723 C C . GLU B 1 91 ? 66.710 2.345 29.065 1.00 39.07 184 GLU B C 1
ATOM 1724 O O . GLU B 1 91 ? 66.974 1.388 28.320 1.00 36.81 184 GLU B O 1
ATOM 1730 N N . PHE B 1 92 ? 65.622 3.082 28.898 1.00 36.12 185 PHE B N 1
ATOM 1731 C CA . PHE B 1 92 ? 64.673 2.791 27.824 1.00 33.08 185 PHE B CA 1
ATOM 1732 C C . PHE B 1 92 ? 64.997 3.602 26.579 1.00 32.50 185 PHE B C 1
ATOM 1733 O O . PHE B 1 92 ? 64.239 3.555 25.609 1.00 33.26 185 PHE B O 1
ATOM 1741 N N . LEU B 1 93 ? 66.119 4.327 26.593 1.00 31.27 186 LEU B N 1
ATOM 1742 C CA . LEU B 1 93 ? 66.512 5.190 25.463 1.00 31.87 186 LEU B CA 1
ATOM 1743 C C . LEU B 1 93 ? 67.788 4.673 24.794 1.00 32.80 186 LEU B C 1
ATOM 1744 O O . LEU B 1 93 ? 68.843 4.602 25.427 1.00 33.42 186 LEU B O 1
ATOM 1749 N N . GLU B 1 94 ? 67.680 4.314 23.518 1.00 33.80 187 GLU B N 1
ATOM 1750 C CA . GLU B 1 94 ? 68.830 3.942 22.703 1.00 38.43 187 GLU B CA 1
ATOM 1751 C C . GLU B 1 94 ? 69.818 5.092 22.592 1.00 42.95 187 GLU B C 1
ATOM 1752 O O . GLU B 1 94 ? 69.430 6.246 22.616 1.00 45.59 187 GLU B O 1
ATOM 1758 N N . ASP B 1 95 ? 71.100 4.759 22.463 1.00 53.94 188 ASP B N 1
ATOM 1759 C CA . ASP B 1 95 ? 72.183 5.766 22.414 1.00 58.11 188 ASP B CA 1
ATOM 1760 C C . ASP B 1 95 ? 72.020 6.764 21.269 1.00 58.80 188 ASP B C 1
ATOM 1761 O O . ASP B 1 95 ? 71.607 6.399 20.170 1.00 61.17 188 ASP B O 1
ATOM 1766 N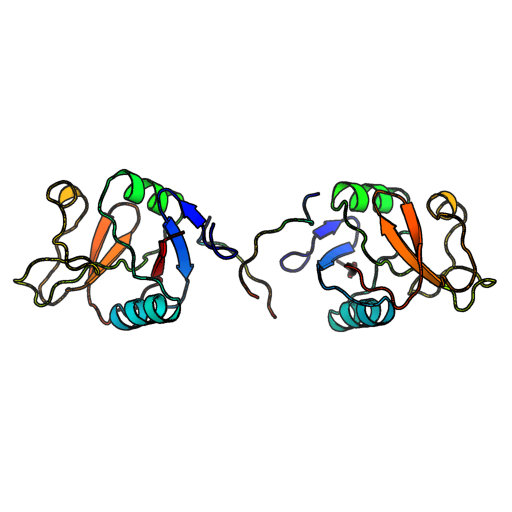 N . GLY B 1 96 ? 72.351 8.022 21.546 1.00 60.40 189 GLY B N 1
ATOM 1767 C CA . GLY B 1 96 ? 72.140 9.127 20.611 1.00 61.53 189 GLY B CA 1
ATOM 1768 C C . GLY B 1 96 ? 73.367 9.480 19.800 1.00 62.29 189 GLY B C 1
ATOM 1769 O O . GLY B 1 96 ? 74.492 9.212 20.207 1.00 65.63 189 GLY B O 1
ATOM 1770 N N . LYS B 1 97 ? 73.139 10.086 18.641 1.00 66.04 190 LYS B N 1
ATOM 1771 C CA . LYS B 1 97 ? 74.205 10.443 17.709 1.00 66.84 190 LYS B CA 1
ATOM 1772 C C . LYS B 1 97 ? 73.982 11.869 17.229 1.00 65.44 190 LYS B C 1
ATOM 1773 O O . LYS B 1 97 ? 73.021 12.530 17.638 1.00 70.80 190 LYS B O 1
ATOM 1779 N N . GLY B 1 98 ? 74.850 12.333 16.339 1.00 58.72 191 GLY B N 1
ATOM 1780 C CA . GLY B 1 98 ? 74.791 13.707 15.859 1.00 56.14 191 GLY B CA 1
ATOM 1781 C C . GLY B 1 98 ? 73.568 14.024 15.021 1.00 51.56 191 GLY B C 1
ATOM 1782 O O . GLY B 1 98 ? 73.284 13.339 14.045 1.00 55.85 191 GLY B O 1
ATOM 1783 N N . ASN B 1 99 ? 72.855 15.077 15.410 1.00 47.77 192 ASN B N 1
ATOM 1784 C CA . ASN B 1 99 ? 71.730 15.626 14.646 1.00 43.81 192 ASN B CA 1
ATOM 1785 C C . ASN B 1 99 ? 70.498 14.718 14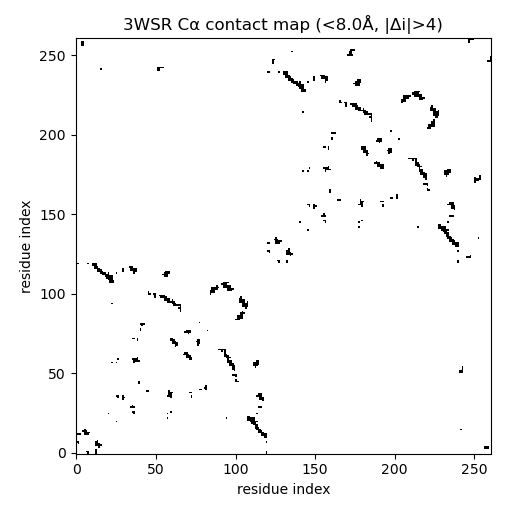.593 1.00 36.53 192 ASN B C 1
ATOM 1786 O O . ASN B 1 99 ? 69.683 14.814 13.689 1.00 35.52 192 ASN B O 1
ATOM 1791 N N . MET B 1 100 ? 70.383 13.850 15.587 1.00 33.75 193 MET B N 1
ATOM 1792 C CA . MET B 1 100 ? 69.186 13.062 15.834 1.00 32.77 193 MET B CA 1
ATOM 1793 C C . MET B 1 100 ? 68.666 13.547 17.178 1.00 28.58 193 MET B C 1
ATOM 1794 O O . MET B 1 100 ? 69.008 12.977 18.219 1.00 27.03 193 MET B O 1
ATOM 1799 N N . ASN B 1 101 ? 67.876 14.623 17.149 1.00 24.71 194 ASN B N 1
ATOM 1800 C CA . ASN B 1 101 ? 67.561 15.382 18.361 1.00 24.11 194 ASN B CA 1
ATOM 1801 C C . ASN B 1 101 ? 66.100 15.325 18.847 1.00 23.02 194 ASN B C 1
ATOM 1802 O O . ASN B 1 101 ? 65.704 16.091 19.733 1.00 22.41 194 ASN B O 1
ATOM 1807 N N . CYS B 1 102 ? 65.323 14.391 18.286 1.00 21.39 195 CYS B N 1
ATOM 1808 C CA . CYS B 1 102 ? 63.936 14.132 18.684 1.00 21.07 195 CYS B CA 1
ATOM 1809 C C . CYS B 1 102 ? 63.752 12.631 18.789 1.00 20.64 195 CYS B C 1
ATOM 1810 O O . CYS B 1 102 ? 64.328 11.870 18.000 1.00 19.64 195 CYS B O 1
ATOM 1813 N N . ALA B 1 103 ? 62.944 12.186 19.751 1.00 19.20 196 ALA B N 1
ATOM 1814 C CA . ALA B 1 103 ? 62.770 10.765 19.973 1.00 18.49 196 ALA B CA 1
ATOM 1815 C C . ALA B 1 103 ? 61.359 10.271 19.684 1.00 18.01 196 ALA B C 1
ATOM 1816 O O . ALA B 1 103 ? 60.371 10.973 19.954 1.00 16.57 196 ALA B O 1
ATOM 1818 N N . TYR B 1 104 ? 61.288 9.030 19.181 1.00 17.00 197 TYR B N 1
ATOM 1819 C CA . TYR B 1 104 ? 60.033 8.324 19.068 1.00 16.31 197 TYR B CA 1
ATOM 1820 C C . TYR B 1 104 ? 59.997 7.102 19.954 1.00 17.48 197 TYR B C 1
ATOM 1821 O O . TYR B 1 104 ? 61.044 6.638 20.424 1.00 17.69 197 TYR B O 1
ATOM 1830 N N . PHE B 1 105 ? 58.794 6.585 20.179 1.00 17.78 198 PHE B N 1
ATOM 1831 C CA . PHE B 1 105 ? 58.593 5.349 20.916 1.00 19.01 198 PHE B CA 1
ATOM 1832 C C . PHE B 1 105 ? 58.260 4.231 19.937 1.00 21.09 198 PHE B C 1
ATOM 1833 O O . PHE B 1 105 ? 57.437 4.401 19.032 1.00 20.51 198 PHE B O 1
ATOM 1841 N N . HIS B 1 106 ? 58.918 3.090 20.110 1.00 21.54 199 HIS B N 1
ATOM 1842 C CA . HIS B 1 106 ? 58.615 1.920 19.304 1.00 24.16 199 HIS B CA 1
ATOM 1843 C C . HIS B 1 106 ? 58.884 0.656 20.091 1.00 25.59 199 HIS B C 1
ATOM 1844 O O . HIS B 1 106 ? 60.025 0.405 20.476 1.00 25.99 199 HIS B O 1
ATOM 1851 N N . ASN B 1 107 ? 57.808 -0.087 20.352 1.00 29.47 200 ASN B N 1
ATOM 1852 C CA . ASN B 1 107 ? 57.855 -1.427 20.936 1.00 31.30 200 ASN B CA 1
ATOM 1853 C C . ASN B 1 107 ? 58.614 -1.525 22.264 1.00 30.16 200 ASN B C 1
ATOM 1854 O O . ASN B 1 107 ? 59.286 -2.520 22.550 1.00 31.03 200 ASN B O 1
ATOM 1859 N N . GLY B 1 108 ? 58.473 -0.496 23.089 1.00 26.95 201 GLY B N 1
ATOM 1860 C CA . GLY B 1 108 ? 59.020 -0.514 24.443 1.00 26.26 201 GLY B CA 1
ATOM 1861 C C . GLY B 1 108 ? 60.320 0.231 24.632 1.00 24.35 201 GLY B C 1
ATOM 1862 O O . GLY B 1 108 ? 60.845 0.261 25.727 1.00 23.42 201 GLY B O 1
ATOM 1863 N N . LYS B 1 109 ? 60.844 0.835 23.572 1.00 24.64 202 LYS B N 1
ATOM 1864 C CA . LYS B 1 109 ? 62.056 1.660 23.664 1.00 25.50 202 LYS B CA 1
ATOM 1865 C C . LYS B 1 109 ? 61.838 2.996 22.994 1.00 24.20 202 LYS B C 1
ATOM 1866 O O . LYS B 1 109 ? 61.000 3.124 22.091 1.00 23.76 202 LYS B O 1
ATOM 1872 N N . MET B 1 110 ? 62.609 3.994 23.415 1.00 22.97 203 MET B N 1
ATOM 1873 C CA . MET B 1 110 ? 62.631 5.271 22.713 1.00 23.85 203 MET B CA 1
ATOM 1874 C C . MET B 1 110 ? 63.878 5.349 21.887 1.00 23.39 203 MET B C 1
ATOM 1875 O O . MET B 1 110 ? 64.942 4.894 22.330 1.00 23.58 203 MET B O 1
ATOM 1880 N N . HIS B 1 111 ? 63.759 5.957 20.707 1.00 22.60 204 HIS B N 1
ATOM 1881 C CA . HIS B 1 111 ? 64.872 6.016 19.756 1.00 23.18 204 HIS B CA 1
ATOM 1882 C C . HIS B 1 111 ? 65.043 7.425 19.246 1.00 22.53 204 HIS B C 1
ATOM 1883 O O . HIS B 1 111 ? 64.079 8.008 18.731 1.00 20.58 204 HIS B O 1
ATOM 1890 N N . PRO B 1 112 ? 66.274 7.974 19.335 1.00 22.65 205 PRO B N 1
ATOM 1891 C CA . PRO B 1 112 ? 66.588 9.243 18.697 1.00 22.42 205 PRO B CA 1
ATOM 1892 C C . PRO B 1 112 ? 66.462 9.139 17.191 1.00 20.64 205 PRO B C 1
ATOM 1893 O O . PRO B 1 112 ? 66.803 8.125 16.636 1.00 20.96 205 PRO B O 1
ATOM 1897 N N . THR B 1 113 ? 65.969 10.183 16.539 1.00 20.55 206 THR B N 1
ATOM 1898 C CA . THR B 1 113 ? 65.943 10.214 15.087 1.00 19.73 206 THR B CA 1
ATOM 1899 C C . THR B 1 113 ? 66.003 11.671 14.648 1.00 19.50 206 THR B C 1
ATOM 1900 O O . THR B 1 113 ? 66.011 12.581 15.493 1.00 22.13 206 THR B O 1
ATOM 1904 N N . PHE B 1 114 ? 66.082 11.879 13.337 1.00 18.19 207 PHE B N 1
ATOM 1905 C CA . PHE B 1 114 ? 66.082 13.196 12.738 1.00 18.32 207 PHE B CA 1
ATOM 1906 C C . PHE B 1 114 ? 64.709 13.863 12.943 1.00 18.34 207 PHE B C 1
ATOM 1907 O O . PHE B 1 114 ? 63.683 13.275 12.606 1.00 16.67 207 PHE B O 1
ATOM 1915 N N . CYS B 1 115 ? 64.703 15.092 13.485 1.00 17.70 208 CYS B N 1
ATOM 1916 C CA . CYS B 1 115 ? 63.474 15.767 13.895 1.00 17.91 208 CYS B CA 1
ATOM 1917 C C . CYS B 1 115 ? 62.463 15.993 12.755 1.00 17.56 208 CYS B C 1
ATOM 1918 O O . CYS B 1 115 ? 61.247 16.024 13.008 1.00 15.95 208 CYS B O 1
ATOM 1921 N N . GLU B 1 116 ? 62.957 16.164 11.529 1.00 18.45 209 GLU B N 1
ATOM 1922 C CA . GLU B 1 116 ? 62.066 16.428 10.385 1.00 20.78 209 GLU B CA 1
ATOM 1923 C C . GLU B 1 116 ? 61.597 15.146 9.683 1.00 19.98 209 GLU B C 1
ATOM 1924 O O . GLU B 1 116 ? 60.937 15.236 8.650 1.00 20.49 209 GLU B O 1
ATOM 1930 N N . ASN B 1 117 ? 61.919 13.965 10.213 1.00 17.59 210 ASN B N 1
ATOM 1931 C CA . ASN B 1 117 ? 61.310 12.741 9.677 1.00 17.00 210 ASN B CA 1
ATOM 1932 C C . ASN B 1 117 ? 59.809 12.712 9.974 1.00 17.11 210 ASN B C 1
ATOM 1933 O O . ASN B 1 117 ? 59.358 13.271 10.981 1.00 16.88 210 ASN B O 1
ATOM 1938 N N . LYS B 1 118 ? 59.030 12.154 9.055 1.00 16.42 211 LYS B N 1
ATOM 1939 C CA . LYS B 1 118 ? 57.575 12.064 9.234 1.00 16.81 211 LYS B CA 1
ATOM 1940 C C . LYS B 1 118 ? 57.231 10.737 9.903 1.00 16.30 211 LYS B C 1
ATOM 1941 O O . LYS B 1 118 ? 57.708 9.682 9.475 1.00 14.96 211 LYS B O 1
ATOM 1947 N N . HIS B 1 119 ? 56.423 10.813 10.964 1.00 15.41 212 HIS B N 1
ATOM 1948 C CA . HIS B 1 119 ? 55.941 9.661 11.719 1.00 15.99 212 HIS B CA 1
ATOM 1949 C C . HIS B 1 119 ? 54.554 9.917 12.291 1.00 16.23 212 HIS B C 1
ATOM 1950 O O . HIS B 1 119 ? 54.148 11.065 12.437 1.00 16.80 212 HIS B O 1
ATOM 1957 N N . TYR B 1 120 ? 53.867 8.828 12.650 1.00 16.78 213 TYR B N 1
ATOM 1958 C CA . TYR B 1 120 ? 52.679 8.864 13.483 1.00 16.62 213 TYR B CA 1
ATOM 1959 C C . TYR B 1 120 ? 52.953 9.407 14.884 1.00 16.62 213 TYR B C 1
ATOM 1960 O O . TYR B 1 120 ? 54.081 9.680 15.250 1.00 16.25 213 TYR B O 1
ATOM 1969 N N . LEU B 1 121 ? 51.916 9.566 15.681 1.00 16.16 214 LEU B N 1
ATOM 1970 C CA . LEU B 1 121 ? 52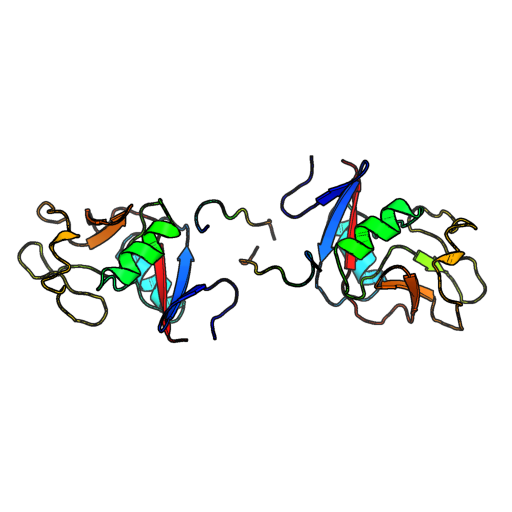.099 10.236 16.958 1.00 16.61 214 LEU B CA 1
ATOM 1971 C C . LEU B 1 121 ? 51.013 9.849 17.943 1.00 15.91 214 LEU B C 1
ATOM 1972 O O . LEU B 1 121 ? 50.194 8.979 17.658 1.00 14.49 214 LEU B O 1
ATOM 1977 N N . MET B 1 122 ? 51.090 10.445 19.122 1.00 16.50 215 MET B N 1
ATOM 1978 C CA . MET B 1 122 ? 50.095 10.294 20.176 1.00 16.62 215 MET B CA 1
ATOM 1979 C C . MET B 1 122 ? 50.239 11.490 21.103 1.00 16.41 215 MET B C 1
ATOM 1980 O O . MET B 1 122 ? 51.270 12.166 21.096 1.00 14.64 215 MET B O 1
ATOM 1985 N N . CYS B 1 123 ? 49.193 11.750 21.873 1.00 16.71 216 CYS B N 1
ATOM 1986 C CA . CYS B 1 123 ? 49.114 12.915 22.743 1.00 17.50 216 CYS B CA 1
ATOM 1987 C C . CYS B 1 123 ? 48.508 12.510 24.061 1.00 18.73 216 CYS B C 1
ATOM 1988 O O . CYS B 1 123 ? 47.834 11.500 24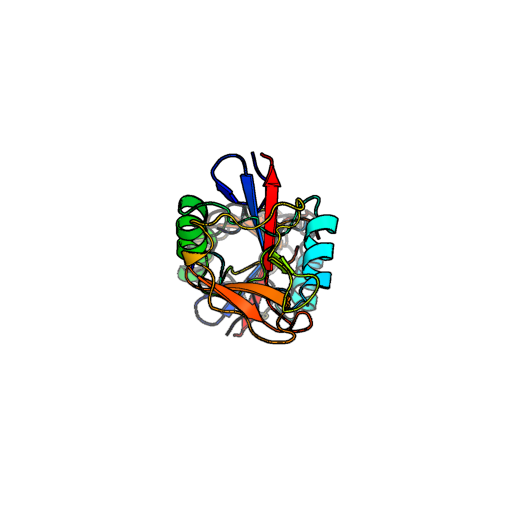.129 1.00 18.53 216 CYS B O 1
ATOM 1991 N N . GLU B 1 124 ? 48.752 13.313 25.098 1.00 20.08 217 GLU B N 1
ATOM 1992 C CA . GLU B 1 124 ? 48.126 13.108 26.387 1.00 23.00 217 GLU B CA 1
ATOM 1993 C C . GLU B 1 124 ? 47.604 14.430 26.982 1.00 24.98 217 GLU B C 1
ATOM 1994 O O . GLU B 1 124 ? 48.091 15.533 26.671 1.00 22.07 217 GLU B O 1
ATOM 2000 N N . ARG B 1 125 ? 46.598 14.292 27.830 1.00 28.29 218 ARG B N 1
ATOM 2001 C CA . ARG B 1 125 ? 46.139 15.381 28.660 1.00 32.28 218 ARG B CA 1
ATOM 2002 C C . ARG B 1 125 ? 45.616 14.823 29.969 1.00 33.85 218 ARG B C 1
ATOM 2003 O O . ARG B 1 125 ? 45.494 13.604 30.136 1.00 31.12 218 ARG B O 1
ATOM 2011 N N . LYS B 1 126 ? 45.342 15.711 30.914 1.00 36.19 219 LYS B N 1
ATOM 2012 C CA . LYS B 1 126 ? 44.846 15.291 32.226 1.00 40.28 219 LYS B CA 1
ATOM 2013 C C . LYS B 1 126 ? 43.399 14.813 32.156 1.00 39.90 219 LYS B C 1
ATOM 2014 O O . LYS B 1 126 ? 42.673 15.185 31.249 1.00 35.92 219 LYS B O 1
ATOM 2020 N N . ALA B 1 127 ? 43.008 13.961 33.104 1.00 45.83 220 ALA B N 1
ATOM 2021 C CA . ALA B 1 127 ? 41.604 13.549 33.304 1.00 48.96 220 ALA B CA 1
ATOM 2022 C C . ALA B 1 127 ? 40.581 14.446 32.595 1.00 50.25 220 ALA B C 1
ATOM 2023 O O . ALA B 1 127 ? 39.995 15.347 33.206 1.00 49.51 220 ALA B O 1
ATOM 2025 N N . ALA C 2 9 ? 25.844 -3.031 15.949 1.00 39.30 46 ALA C N 1
ATOM 2026 C CA . ALA C 2 9 ? 27.120 -2.478 15.428 1.00 38.05 46 ALA C CA 1
ATOM 2027 C C . ALA C 2 9 ? 26.945 -1.069 14.817 1.00 35.73 46 ALA C C 1
ATOM 2028 O O . ALA C 2 9 ? 27.630 -0.120 15.228 1.00 36.13 46 ALA C O 1
ATOM 2030 N N . GLU C 2 10 ? 25.997 -0.920 13.890 1.00 30.04 47 GLU C N 1
ATOM 2031 C CA . GLU C 2 10 ? 25.871 0.319 13.116 1.00 26.15 47 GLU C CA 1
ATOM 2032 C C . GLU C 2 10 ? 25.225 1.506 13.834 1.00 25.89 47 GLU C C 1
ATOM 2033 O O . GLU C 2 10 ? 25.347 2.606 13.347 1.00 28.57 47 GLU C O 1
ATOM 2039 N N . ASP C 2 11 ? 24.529 1.295 14.948 1.00 24.25 48 ASP C N 1
ATOM 2040 C CA . ASP C 2 11 ? 23.613 2.294 15.471 1.00 26.40 48 ASP C CA 1
ATOM 2041 C C . ASP C 2 11 ? 24.181 3.243 16.526 1.00 30.15 48 ASP C C 1
ATOM 2042 O O . ASP C 2 11 ? 23.637 4.320 16.737 1.00 30.17 48 ASP C O 1
ATOM 2047 N N . ASP C 2 12 ? 25.237 2.815 17.196 1.00 34.08 49 ASP C N 1
ATOM 2048 C CA . ASP C 2 12 ? 25.784 3.523 18.364 1.00 40.06 49 ASP C CA 1
ATOM 2049 C C . ASP C 2 12 ? 27.176 4.091 18.071 1.00 39.82 49 ASP C C 1
ATOM 2050 O O . ASP C 2 12 ? 27.824 4.660 18.952 1.00 42.90 49 ASP C O 1
ATOM 2055 N N . VAL C 2 13 ? 27.618 3.945 16.823 1.00 39.27 50 VAL C N 1
ATOM 2056 C CA . VAL C 2 13 ? 28.896 4.479 16.367 1.00 38.17 50 VAL C CA 1
ATOM 2057 C C . VAL C 2 13 ? 28.976 5.951 16.773 1.00 37.28 50 VAL C C 1
ATOM 2058 O O . VAL C 2 13 ? 28.163 6.761 16.341 1.00 38.99 50 VAL C O 1
ATOM 2062 N N . VAL C 2 14 ? 29.922 6.280 17.647 1.00 36.84 51 VAL C N 1
ATOM 2063 C CA . VAL C 2 14 ? 30.143 7.658 18.086 1.00 35.89 51 VAL C CA 1
ATOM 2064 C C . VAL C 2 14 ? 31.362 8.181 17.335 1.00 33.96 51 VAL C C 1
ATOM 2065 O O . VAL C 2 14 ? 32.419 7.611 17.457 1.00 33.22 51 VAL C O 1
ATOM 2069 N N . THR C 2 15 ? 31.202 9.246 16.561 1.00 32.24 52 THR C N 1
ATOM 2070 C CA . THR C 2 15 ? 32.276 9.751 15.709 1.00 31.67 52 THR C CA 1
ATOM 2071 C C . THR C 2 15 ? 32.866 11.018 16.294 1.00 31.43 52 THR C C 1
ATOM 2072 O O . THR C 2 15 ? 32.124 11.880 16.748 1.00 31.37 52 THR C O 1
ATOM 2076 N N . PRO C 2 16 ? 34.204 11.143 16.267 1.00 31.31 53 PRO C N 1
ATOM 2077 C CA . PRO C 2 16 ? 34.839 12.364 16.751 1.00 31.19 53 PRO C CA 1
ATOM 2078 C C . PRO C 2 16 ? 34.529 13.549 15.867 1.00 31.36 53 PRO C C 1
ATOM 2079 O O . PRO C 2 16 ? 34.218 13.385 14.681 1.00 28.69 53 PRO C O 1
ATOM 2083 N N . GLY C 2 17 ? 34.583 14.739 16.455 1.00 31.59 54 GLY C N 1
ATOM 2084 C CA . GLY C 2 17 ? 34.506 15.972 15.687 1.00 32.10 54 GLY C CA 1
ATOM 2085 C C . GLY C 2 17 ? 35.749 16.091 14.836 1.00 32.72 54 GLY C C 1
ATOM 2086 O O . GLY C 2 17 ? 36.765 15.468 15.116 1.00 32.65 54 GLY C O 1
ATOM 2087 N N . CYS C 2 18 ? 35.662 16.862 13.763 1.00 35.54 55 CYS C N 1
ATOM 2088 C CA . CYS C 2 18 ? 36.825 17.070 12.917 1.00 38.39 55 CYS C CA 1
ATOM 2089 C C . CYS C 2 18 ? 37.744 18.122 13.534 1.00 41.37 55 CYS C C 1
ATOM 2090 O O . CYS C 2 18 ? 38.959 17.949 13.490 1.00 42.35 55 CYS C O 1
ATOM 2094 N N . GLY D 2 8 ? 48.727 -4.237 17.154 1.00 38.92 45 GLY D N 1
ATOM 2095 C CA . GLY D 2 8 ? 48.289 -3.519 18.398 1.00 36.91 45 GLY D CA 1
ATOM 2096 C C . GLY D 2 8 ? 46.933 -2.874 18.223 1.00 33.53 45 GLY D C 1
ATOM 2097 O O . GLY D 2 8 ? 46.572 -2.472 17.112 1.00 33.30 45 GLY D O 1
ATOM 2098 N N . ALA D 2 9 ? 46.201 -2.763 19.332 1.00 32.05 46 ALA D N 1
ATOM 2099 C CA . ALA D 2 9 ? 44.813 -2.283 19.360 1.00 29.56 46 ALA D CA 1
ATOM 2100 C C . ALA D 2 9 ? 44.575 -0.914 18.722 1.00 29.07 46 ALA D C 1
ATOM 2101 O O . ALA D 2 9 ? 43.515 -0.684 18.150 1.00 29.01 46 ALA D O 1
ATOM 2103 N N . GLU D 2 10 ? 45.548 -0.011 18.806 1.00 26.80 47 GLU D N 1
ATOM 2104 C CA . GLU D 2 10 ? 45.380 1.342 18.247 1.00 25.24 47 GLU D CA 1
ATOM 2105 C C . GLU D 2 10 ? 45.772 1.478 16.800 1.00 25.47 47 GLU D C 1
ATOM 2106 O O . GLU D 2 10 ? 45.611 2.554 16.218 1.00 24.73 47 GLU D O 1
ATOM 2112 N N . ASP D 2 11 ? 46.288 0.400 16.213 1.00 24.53 48 ASP D N 1
ATOM 2113 C CA . ASP D 2 11 ? 47.046 0.501 14.977 1.00 26.26 48 ASP D CA 1
ATOM 2114 C C . ASP D 2 11 ? 46.244 0.296 13.719 1.00 30.06 48 ASP D C 1
ATOM 2115 O O . ASP D 2 11 ? 46.675 0.703 12.639 1.00 31.59 48 ASP D O 1
ATOM 2120 N N . ASP D 2 12 ? 45.086 -0.332 13.849 1.00 33.16 49 ASP D N 1
ATOM 2121 C CA . ASP D 2 12 ? 44.297 -0.719 12.684 1.00 35.83 49 ASP D CA 1
ATOM 2122 C C . ASP D 2 12 ? 42.830 -0.379 12.803 1.00 33.98 49 ASP D C 1
ATOM 2123 O O . ASP D 2 12 ? 41.989 -1.111 12.293 1.00 35.35 49 ASP D O 1
ATOM 2128 N N . VAL D 2 13 ? 42.514 0.729 13.464 1.00 33.10 50 VAL D N 1
ATOM 2129 C CA . VAL D 2 13 ? 41.122 1.061 13.755 1.00 32.33 50 VAL D CA 1
ATOM 2130 C C . VAL D 2 13 ? 40.399 1.389 12.433 1.00 32.59 50 VAL D C 1
ATOM 2131 O O . VAL D 2 13 ? 40.849 2.240 11.682 1.00 31.17 50 VAL D O 1
ATOM 2135 N N . VAL D 2 14 ? 39.303 0.685 12.151 1.00 31.94 51 VAL D N 1
ATOM 2136 C CA . VAL D 2 14 ? 38.450 0.979 11.003 1.00 30.14 51 VAL D CA 1
ATOM 2137 C C . VAL D 2 14 ? 37.525 2.095 11.426 1.00 29.77 51 VAL D C 1
ATOM 2138 O O . VAL D 2 14 ? 36.823 1.974 12.434 1.00 30.27 51 VAL D O 1
ATOM 2142 N N . THR D 2 15 ? 37.533 3.194 10.669 1.00 26.35 52 THR D N 1
ATOM 2143 C CA . THR D 2 15 ? 36.875 4.408 11.099 1.00 23.75 52 THR D CA 1
ATOM 2144 C C . THR D 2 15 ? 35.931 4.994 10.073 1.00 23.82 52 THR D C 1
ATOM 2145 O O . THR D 2 15 ? 36.241 5.010 8.871 1.00 22.05 52 THR D O 1
ATOM 2149 N N . PRO D 2 16 ? 34.803 5.537 10.553 1.00 23.75 53 PRO D N 1
ATOM 2150 C CA . PRO D 2 16 ? 34.038 6.480 9.749 1.00 24.86 53 PRO D CA 1
ATOM 2151 C C . PRO D 2 16 ? 34.806 7.791 9.648 1.00 25.19 53 PRO D C 1
ATOM 2152 O O . PRO D 2 16 ? 35.754 8.017 10.404 1.00 25.00 53 PRO D O 1
ATOM 2156 N N . GLY D 2 17 ? 34.411 8.663 8.739 1.00 25.43 54 GLY D N 1
ATOM 2157 C CA . GLY D 2 17 ? 34.930 10.012 8.771 1.00 25.39 54 GLY D CA 1
ATOM 2158 C C . GLY D 2 17 ? 34.528 10.745 10.049 1.00 25.67 54 GLY D C 1
ATOM 2159 O O . GLY D 2 17 ? 33.507 10.439 10.671 1.00 24.14 54 GLY D O 1
ATOM 2160 N N . CYS D 2 18 ? 35.338 11.728 10.422 1.00 26.13 55 CYS D N 1
ATOM 2161 C CA . CYS D 2 18 ? 35.065 12.595 11.546 1.00 26.11 55 CYS D CA 1
ATOM 2162 C C . CYS D 2 18 ? 33.832 13.472 11.290 1.00 26.75 55 CYS D C 1
ATOM 2163 O O . CYS D 2 18 ? 33.244 14.069 12.215 1.00 26.47 55 CYS D O 1
#

CATH classification: 3.10.100.10

GO terms:
  GO:0004888 transmembrane signaling receptor activity (F, IDA)
  GO:0007165 signal transduction (P, IDA)
  GO:0005515 protein binding (F, IPI)
  GO:0004888 transmembrane signaling receptor activity (F, TAS)
  GO:0005886 plasma membrane (C, TAS)
  GO:0006952 defense response (P, TAS)
  GO:0007166 cell surface receptor signaling pathway (P, TAS)

Solvent-accessible surface area: 14522 Å² total; per-residue (Å²): 121,31,83,107,36,33,49,136,71,57,105,8,4,16,2,32,32,92,87,90,36,12,8,109,78,0,84,98,53,0,76,90,69,121,8,70,4,0,61,0,51,65,142,96,9,1,61,28,0,85,84,52,2,110,62,48,2,0,0,0,0,25,34,162,116,41,117,86,82,22,98,6,64,96,45,40,80,6,50,146,116,7,95,138,32,24,67,142,34,150,43,118,37,25,4,0,32,2,54,79,5,85,0,50,13,14,96,35,138,67,118,33,60,0,0,0,35,66,146,70,133,32,92,54,79,30,73,132,71,54,85,4,3,7,1,29,32,96,89,89,33,10,10,97,81,0,84,98,50,0,76,101,62,128,8,71,3,0,66,0,59,59,123,96,17,0,74,27,0,86,80,62,2,97,59,53,1,0,0,0,0,26,24,180,114,35,117,89,90,14,88,8,59,98,40,39,81,16,50,168,98,8,115,124,17,15,65,110,33,127,54,105,77,23,3,0,34,3,54,69,8,76,0,49,13,14,102,28,98,64,131,35,59,0,0,0,25,58,144,89,79,10,28,107,45,109,60,40,68,139,45,81,10,14,120,67,101,64,44,64,94